Protein AF-A0A3P4B7N5-F1 (afdb_monomer)

Mean predicted aligned error: 11.62 Å

Structure (mmCIF, N/CA/C/O backbone):
data_AF-A0A3P4B7N5-F1
#
_entry.id   AF-A0A3P4B7N5-F1
#
loop_
_atom_site.group_PDB
_atom_site.id
_atom_site.type_symbol
_atom_site.label_atom_id
_atom_site.label_alt_id
_atom_site.label_comp_id
_atom_site.label_asym_id
_atom_site.label_entity_id
_atom_site.label_seq_id
_atom_site.pdbx_PDB_ins_code
_atom_site.Cartn_x
_atom_site.Cartn_y
_atom_site.Cartn_z
_atom_site.occupancy
_atom_site.B_iso_or_equiv
_atom_site.auth_seq_id
_atom_site.auth_comp_id
_atom_site.auth_asym_id
_atom_site.auth_atom_id
_atom_site.pdbx_PDB_model_num
ATOM 1 N N . MET A 1 1 ? 34.858 -10.922 -31.597 1.00 55.94 1 MET A N 1
ATOM 2 C CA . MET A 1 1 ? 33.530 -11.403 -31.161 1.00 55.94 1 MET A CA 1
ATOM 3 C C . MET A 1 1 ? 33.538 -12.889 -31.444 1.00 55.94 1 MET A C 1
ATOM 5 O O . MET A 1 1 ? 33.635 -13.237 -32.610 1.00 55.94 1 MET A O 1
ATOM 9 N N . SER A 1 2 ? 33.548 -13.727 -30.409 1.00 67.31 2 SER A N 1
ATOM 10 C CA . SER A 1 2 ? 33.394 -15.174 -30.582 1.00 67.31 2 SER A CA 1
ATOM 11 C C . SER A 1 2 ? 31.902 -15.513 -30.499 1.00 67.31 2 SER A C 1
ATOM 13 O O . SER A 1 2 ? 31.194 -14.944 -29.661 1.00 67.31 2 SER A O 1
ATOM 15 N N . LEU A 1 3 ? 31.404 -16.347 -31.414 1.00 67.12 3 LEU A N 1
ATOM 16 C CA . LEU A 1 3 ? 29.994 -16.763 -31.467 1.00 67.12 3 LEU A CA 1
ATOM 17 C C . LEU A 1 3 ? 29.704 -17.960 -30.543 1.00 67.12 3 LEU A C 1
ATOM 19 O O . LEU A 1 3 ? 28.542 -18.258 -30.300 1.00 67.12 3 LEU A O 1
ATOM 23 N N . GLY A 1 4 ? 30.748 -18.575 -29.987 1.00 66.38 4 GLY A N 1
ATOM 24 C CA . GLY A 1 4 ? 30.711 -19.783 -29.163 1.00 66.38 4 GLY A CA 1
ATOM 25 C C . GLY A 1 4 ? 31.960 -20.624 -29.434 1.00 66.38 4 GLY A C 1
ATOM 26 O O . GLY A 1 4 ? 32.705 -20.325 -30.371 1.00 66.38 4 GLY A O 1
ATOM 27 N N . MET A 1 5 ? 32.208 -21.649 -28.618 1.00 69.50 5 MET A N 1
ATOM 28 C CA . MET A 1 5 ? 33.258 -22.638 -28.883 1.00 69.50 5 MET A CA 1
ATOM 29 C C . MET A 1 5 ? 32.631 -23.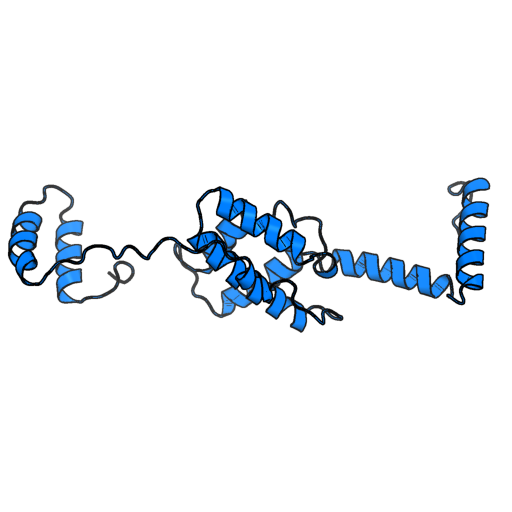921 -29.434 1.00 69.50 5 MET A C 1
ATOM 31 O O . MET A 1 5 ? 31.579 -24.357 -28.974 1.00 69.50 5 MET A O 1
ATOM 35 N N . TYR A 1 6 ? 33.269 -24.521 -30.436 1.00 61.06 6 TYR A N 1
ATOM 36 C CA . TYR A 1 6 ? 32.921 -25.867 -30.887 1.00 61.06 6 TYR A CA 1
ATOM 37 C C . TYR A 1 6 ? 33.342 -26.880 -29.804 1.00 61.06 6 TYR A C 1
ATOM 39 O O . TYR A 1 6 ? 34.436 -26.712 -29.261 1.00 61.06 6 TYR A O 1
ATOM 47 N N . PRO A 1 7 ? 32.541 -27.913 -29.474 1.00 71.12 7 PRO A N 1
ATOM 48 C CA . PRO A 1 7 ? 31.333 -28.388 -30.159 1.00 71.12 7 PRO A CA 1
ATOM 49 C C . PRO A 1 7 ? 29.995 -27.907 -29.566 1.00 71.12 7 PRO A C 1
ATOM 51 O O . PRO A 1 7 ? 28.948 -28.341 -30.035 1.00 71.12 7 PRO A O 1
ATOM 54 N N . GLU A 1 8 ? 29.994 -27.012 -28.576 1.00 71.12 8 GLU A N 1
ATOM 55 C CA . GLU A 1 8 ? 28.755 -26.547 -27.923 1.00 71.12 8 GLU A CA 1
ATOM 56 C C . GLU A 1 8 ? 27.834 -25.743 -28.855 1.00 71.12 8 GLU A C 1
ATOM 58 O O . GLU A 1 8 ? 26.626 -25.672 -28.634 1.00 71.12 8 GLU A O 1
ATOM 63 N N . LEU A 1 9 ? 28.391 -25.153 -29.919 1.00 72.69 9 LEU A N 1
ATOM 64 C CA . LEU A 1 9 ? 27.639 -24.424 -30.936 1.00 72.69 9 LEU A CA 1
ATOM 65 C C . LEU A 1 9 ? 27.589 -25.210 -32.252 1.00 72.69 9 LEU A C 1
ATOM 67 O O . LEU A 1 9 ? 28.607 -25.398 -32.924 1.00 72.69 9 LEU A O 1
ATOM 71 N N . GLY A 1 10 ? 26.384 -25.607 -32.662 1.00 81.25 10 GLY A N 1
ATOM 72 C CA . GLY A 1 10 ? 26.158 -26.253 -33.949 1.00 81.25 10 GLY A CA 1
ATOM 73 C C . GLY A 1 10 ? 26.413 -25.319 -35.140 1.00 81.25 10 GLY A C 1
ATOM 74 O O . GLY A 1 10 ? 26.154 -24.115 -35.099 1.00 81.25 10 GLY A O 1
ATOM 75 N N . LEU A 1 11 ? 26.857 -25.896 -36.261 1.00 79.56 11 LEU A N 1
ATOM 76 C CA . LEU A 1 11 ? 27.122 -25.186 -37.526 1.00 79.56 11 LEU A CA 1
ATOM 77 C C . LEU A 1 11 ? 25.898 -24.410 -38.051 1.00 79.56 11 LEU A C 1
ATOM 79 O O . LEU A 1 11 ? 26.042 -23.363 -38.684 1.00 79.56 11 LEU A O 1
ATOM 83 N N . ARG A 1 12 ? 24.692 -24.921 -37.779 1.00 83.31 12 ARG A N 1
ATOM 84 C CA . ARG A 1 12 ? 23.416 -24.284 -38.130 1.00 83.31 12 ARG A CA 1
ATOM 85 C C . ARG A 1 12 ? 23.177 -23.009 -37.318 1.00 83.31 12 ARG A C 1
ATOM 87 O O . ARG A 1 12 ? 22.901 -21.966 -37.907 1.00 83.31 12 ARG A O 1
ATOM 94 N N . ASP A 1 13 ? 23.347 -23.077 -36.003 1.00 80.44 13 ASP A N 1
ATOM 95 C CA . ASP A 1 13 ? 23.103 -21.949 -35.097 1.00 80.44 13 ASP A CA 1
ATOM 96 C C . ASP A 1 13 ? 24.140 -20.841 -35.306 1.00 80.44 13 ASP A C 1
ATOM 98 O O . ASP A 1 13 ? 23.805 -19.658 -35.313 1.00 80.44 13 ASP A O 1
ATOM 102 N N . ALA A 1 14 ? 25.387 -21.216 -35.609 1.00 79.62 14 ALA A N 1
ATOM 103 C CA . ALA A 1 14 ? 26.433 -20.272 -35.991 1.00 79.62 14 ALA A CA 1
ATOM 104 C C . ALA A 1 14 ? 26.073 -19.467 -37.256 1.00 79.62 14 ALA A C 1
ATOM 106 O O . ALA A 1 14 ? 26.325 -18.260 -37.319 1.00 79.62 14 ALA A O 1
ATOM 107 N N . ARG A 1 15 ? 25.465 -20.114 -38.265 1.00 85.12 15 ARG A N 1
ATOM 108 C CA . ARG A 1 15 ? 24.994 -19.439 -39.489 1.00 85.12 15 ARG A CA 1
ATOM 109 C C . ARG A 1 15 ? 23.822 -18.501 -39.193 1.00 85.12 15 ARG A C 1
ATOM 111 O O . ARG A 1 15 ? 23.855 -17.363 -39.650 1.00 85.12 15 ARG A O 1
ATOM 118 N N . ALA A 1 16 ? 22.864 -18.927 -38.369 1.00 84.25 16 ALA A N 1
ATOM 119 C CA . ALA A 1 16 ? 21.738 -18.087 -37.957 1.00 84.25 16 ALA A CA 1
ATOM 120 C C . ALA A 1 16 ? 22.200 -16.825 -37.202 1.00 84.25 16 ALA A C 1
ATOM 122 O O . ALA A 1 16 ? 21.846 -15.712 -37.585 1.00 84.25 16 ALA A O 1
ATOM 123 N N . MET A 1 17 ? 23.082 -16.968 -36.203 1.00 79.06 17 MET A N 1
ATOM 124 C CA . MET A 1 17 ? 23.625 -15.828 -35.448 1.00 79.06 17 MET A CA 1
ATOM 125 C C . MET A 1 17 ? 24.448 -14.868 -36.322 1.00 79.06 17 MET A C 1
ATOM 127 O O . MET A 1 17 ? 24.467 -13.658 -36.079 1.00 79.06 17 MET A O 1
ATOM 131 N N . ARG A 1 18 ? 25.137 -15.386 -37.350 1.00 83.25 18 ARG A N 1
ATOM 132 C CA . ARG A 1 18 ? 25.844 -14.559 -38.341 1.00 83.25 18 ARG A CA 1
ATOM 133 C C . ARG A 1 18 ? 24.862 -13.722 -39.153 1.00 83.25 18 ARG A C 1
ATOM 135 O O . ARG A 1 18 ? 25.112 -12.535 -39.367 1.00 83.25 18 ARG A O 1
ATOM 142 N N . ASP A 1 19 ? 23.785 -14.336 -39.624 1.00 84.94 19 ASP A N 1
ATOM 143 C CA . ASP A 1 19 ? 22.807 -13.660 -40.467 1.00 84.94 19 ASP A CA 1
ATOM 144 C C . ASP A 1 19 ? 22.039 -12.604 -39.653 1.00 84.94 19 ASP A C 1
ATOM 146 O O . ASP A 1 19 ? 21.925 -11.465 -40.101 1.00 84.94 19 ASP A O 1
ATOM 150 N N . GLU A 1 20 ? 21.680 -12.891 -38.397 1.00 82.06 20 GLU A N 1
ATOM 151 C CA . GLU A 1 20 ? 21.152 -11.890 -37.456 1.00 82.06 20 GLU A CA 1
ATOM 152 C C . GLU A 1 20 ? 22.105 -10.698 -37.279 1.00 82.06 20 GLU A C 1
ATOM 154 O O . GLU A 1 20 ? 21.697 -9.542 -37.423 1.00 82.06 20 GLU A O 1
ATOM 159 N N . ALA A 1 21 ? 23.396 -10.947 -37.038 1.00 79.69 21 ALA A N 1
ATOM 160 C CA . ALA A 1 21 ? 24.386 -9.879 -36.904 1.00 79.69 21 ALA A CA 1
ATOM 161 C C . ALA A 1 21 ? 24.523 -9.041 -38.188 1.00 79.69 21 ALA A C 1
ATOM 163 O O . ALA A 1 21 ? 24.668 -7.820 -38.108 1.00 79.69 21 ALA A O 1
ATOM 164 N N . ARG A 1 22 ? 24.431 -9.666 -39.371 1.00 82.69 22 ARG A N 1
ATOM 165 C CA . ARG A 1 22 ? 24.415 -8.957 -40.661 1.00 82.69 22 ARG A CA 1
ATOM 166 C C . ARG A 1 22 ? 23.175 -8.086 -40.822 1.00 82.69 22 ARG A C 1
ATOM 168 O O . ARG A 1 22 ? 23.308 -6.957 -41.283 1.00 82.69 22 ARG A O 1
ATOM 175 N N . THR A 1 23 ? 21.998 -8.555 -40.405 1.00 83.50 23 THR A N 1
ATOM 176 C CA . THR A 1 23 ? 20.776 -7.732 -40.459 1.00 83.50 23 THR A CA 1
ATOM 177 C C . THR A 1 23 ? 20.857 -6.518 -39.532 1.00 83.50 23 THR A C 1
ATOM 179 O O . THR A 1 23 ? 20.397 -5.442 -39.903 1.00 83.50 23 THR A O 1
ATOM 182 N N . LEU A 1 24 ? 21.487 -6.649 -38.359 1.00 79.31 24 LEU A N 1
ATOM 183 C CA . LEU A 1 24 ? 21.721 -5.523 -37.451 1.00 79.31 24 LEU A CA 1
ATOM 184 C C . LEU A 1 24 ? 22.670 -4.487 -38.070 1.00 79.31 24 LEU A C 1
ATOM 186 O O . LEU A 1 24 ? 22.372 -3.296 -38.023 1.00 79.31 24 LEU A O 1
ATOM 190 N N . ILE A 1 25 ? 23.747 -4.934 -38.728 1.00 81.38 25 ILE A N 1
ATOM 191 C CA . ILE A 1 25 ? 24.670 -4.049 -39.460 1.00 81.38 25 ILE A CA 1
ATOM 192 C C . ILE A 1 25 ? 23.957 -3.347 -40.618 1.00 81.38 25 ILE A C 1
ATOM 194 O O . ILE A 1 25 ? 24.144 -2.149 -40.801 1.00 81.38 25 ILE A O 1
ATOM 198 N N . ALA A 1 26 ? 23.113 -4.061 -41.370 1.00 82.50 26 ALA A N 1
ATOM 199 C CA . ALA A 1 26 ? 22.331 -3.481 -42.463 1.00 82.50 26 ALA A CA 1
ATOM 200 C C . ALA A 1 26 ? 21.352 -2.396 -41.976 1.00 82.50 26 ALA A C 1
ATOM 202 O O . ALA A 1 26 ? 21.078 -1.443 -42.696 1.00 82.50 26 ALA A O 1
ATOM 203 N N . LYS A 1 27 ? 20.874 -2.505 -40.731 1.00 81.06 27 LYS A N 1
ATOM 204 C CA . LYS A 1 27 ? 20.079 -1.476 -40.041 1.00 81.06 27 LYS A CA 1
ATOM 205 C C . LYS A 1 27 ? 20.933 -0.355 -39.422 1.00 81.06 27 LYS A C 1
ATOM 207 O O . LYS A 1 27 ? 20.396 0.481 -38.705 1.00 81.06 27 LYS A O 1
ATOM 212 N N . GLY A 1 28 ? 22.249 -0.347 -39.647 1.00 79.25 28 GLY A N 1
ATOM 213 C CA . GLY A 1 28 ? 23.185 0.635 -39.088 1.00 79.25 28 GLY A CA 1
ATOM 214 C C . GLY A 1 28 ? 23.521 0.428 -37.605 1.00 79.25 28 GLY A C 1
ATOM 215 O O . GLY A 1 28 ? 24.172 1.274 -36.997 1.00 79.25 28 GLY A O 1
ATOM 216 N N . ILE A 1 29 ? 23.103 -0.687 -37.000 1.00 77.38 29 ILE A N 1
ATOM 217 C CA . ILE A 1 29 ? 23.273 -0.966 -35.571 1.00 77.38 29 ILE A CA 1
ATOM 218 C C . ILE A 1 29 ? 24.495 -1.867 -35.371 1.00 77.38 29 ILE A C 1
ATOM 220 O O . ILE A 1 29 ? 24.555 -2.989 -35.874 1.00 77.38 29 ILE A O 1
ATOM 224 N N . ASN A 1 30 ? 25.472 -1.416 -34.579 1.00 81.12 30 ASN A N 1
ATOM 225 C CA . ASN A 1 30 ? 26.660 -2.214 -34.277 1.00 81.12 30 ASN A CA 1
ATOM 226 C C . ASN A 1 30 ? 26.297 -3.446 -33.407 1.00 81.12 30 ASN A C 1
ATOM 228 O O . ASN A 1 30 ? 25.886 -3.274 -32.254 1.00 81.12 30 ASN A O 1
ATOM 232 N N . PRO A 1 31 ? 26.523 -4.693 -33.874 1.00 76.00 31 PRO A N 1
ATOM 233 C CA . PRO A 1 31 ? 26.132 -5.906 -33.149 1.00 76.00 31 PRO A CA 1
ATOM 234 C C . PRO A 1 31 ? 26.812 -6.077 -31.786 1.00 76.00 31 PRO A C 1
ATOM 236 O O . PRO A 1 31 ? 26.249 -6.705 -30.889 1.00 76.00 31 PRO A O 1
ATOM 239 N N . ARG A 1 32 ? 28.024 -5.529 -31.597 1.00 73.88 32 ARG A N 1
ATOM 240 C CA . ARG A 1 32 ? 28.705 -5.547 -30.288 1.00 73.88 32 ARG A CA 1
ATOM 241 C C . ARG A 1 32 ? 28.002 -4.638 -29.290 1.00 73.88 32 ARG A C 1
ATOM 243 O O . ARG A 1 32 ? 27.848 -5.026 -28.135 1.00 73.88 32 ARG A O 1
ATOM 250 N N . ILE A 1 33 ? 27.577 -3.460 -29.742 1.00 74.75 33 ILE A N 1
ATOM 251 C CA . ILE A 1 33 ? 26.838 -2.503 -28.917 1.00 74.75 33 ILE A CA 1
ATOM 252 C C . ILE A 1 33 ? 25.467 -3.090 -28.579 1.00 74.75 33 ILE A C 1
ATOM 254 O O . ILE A 1 33 ? 25.124 -3.136 -27.406 1.00 74.75 33 ILE A O 1
ATOM 258 N N . ALA A 1 34 ? 24.758 -3.671 -29.551 1.00 74.12 34 ALA A N 1
ATOM 259 C CA . ALA A 1 34 ? 23.473 -4.332 -29.320 1.00 74.12 34 ALA A CA 1
ATOM 260 C C . ALA A 1 34 ? 23.568 -5.508 -28.324 1.00 74.12 34 ALA A C 1
ATOM 262 O O . ALA A 1 34 ? 22.740 -5.624 -27.423 1.00 74.12 34 ALA A O 1
ATOM 263 N N . ARG A 1 35 ? 24.599 -6.368 -28.417 1.00 68.75 35 ARG A N 1
ATOM 264 C CA . ARG A 1 35 ? 24.827 -7.443 -27.427 1.00 68.75 35 ARG A CA 1
ATOM 265 C C . ARG A 1 35 ? 25.164 -6.896 -26.039 1.00 68.75 35 ARG A C 1
ATOM 267 O O . ARG A 1 35 ? 24.647 -7.418 -25.056 1.00 68.75 35 ARG A O 1
ATOM 274 N N . LYS A 1 36 ? 26.009 -5.862 -25.954 1.00 68.94 36 LYS A N 1
ATOM 275 C CA . LYS A 1 36 ? 26.381 -5.227 -24.681 1.00 68.94 36 LYS A CA 1
ATOM 276 C C . LYS A 1 36 ? 25.176 -4.541 -24.033 1.00 68.94 36 LYS A C 1
ATOM 278 O O . LYS A 1 36 ? 24.963 -4.733 -22.845 1.00 68.94 36 LYS A O 1
ATOM 283 N N . GLN A 1 37 ? 24.355 -3.846 -24.819 1.00 69.06 37 GLN A N 1
ATOM 284 C CA . GLN A 1 37 ? 23.080 -3.271 -24.387 1.00 69.06 37 GLN A CA 1
ATOM 285 C C . GLN A 1 37 ? 22.107 -4.357 -23.926 1.00 69.06 3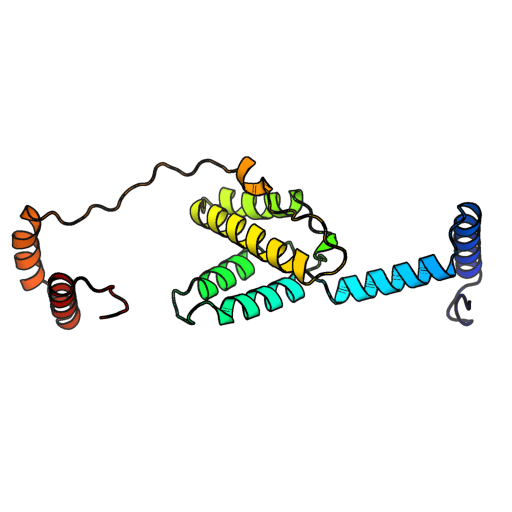7 GLN A C 1
ATOM 287 O O . GLN A 1 37 ? 21.522 -4.216 -22.865 1.00 69.06 37 GLN A O 1
ATOM 292 N N . LYS A 1 38 ? 21.988 -5.483 -24.644 1.00 68.06 38 LYS A N 1
ATOM 293 C CA . LYS A 1 38 ? 21.140 -6.614 -24.230 1.00 68.06 38 LYS A CA 1
ATOM 294 C C . LYS A 1 38 ? 21.620 -7.261 -22.924 1.00 68.06 38 LYS A C 1
ATOM 296 O O . LYS A 1 38 ? 20.800 -7.597 -22.077 1.00 68.06 38 LYS A O 1
ATOM 301 N N . GLN A 1 39 ? 22.932 -7.417 -22.734 1.00 62.75 39 GLN A N 1
ATOM 302 C CA . GLN A 1 39 ? 23.513 -7.928 -21.485 1.00 62.75 39 GLN A CA 1
ATOM 303 C C . GLN A 1 39 ? 23.381 -6.933 -20.325 1.00 62.75 39 GLN A C 1
ATOM 305 O O . GLN A 1 39 ? 23.061 -7.343 -19.214 1.00 62.75 39 GLN A O 1
ATOM 310 N N . GLN A 1 40 ? 23.596 -5.638 -20.570 1.00 60.97 40 GLN A N 1
ATOM 311 C CA . GLN A 1 40 ? 23.368 -4.590 -19.574 1.00 60.97 40 GLN A CA 1
ATOM 312 C C . GLN A 1 40 ? 21.890 -4.503 -19.203 1.00 60.97 40 GLN A C 1
ATOM 314 O O . GLN A 1 40 ? 21.589 -4.502 -18.021 1.00 60.97 40 GLN A O 1
ATOM 319 N N . ALA A 1 41 ? 20.976 -4.545 -20.172 1.00 61.72 41 ALA A N 1
ATOM 320 C CA . ALA A 1 41 ? 19.539 -4.596 -19.927 1.00 61.72 41 ALA A CA 1
ATOM 321 C C . ALA A 1 41 ? 19.146 -5.836 -19.112 1.00 61.72 41 ALA A C 1
ATOM 323 O O . ALA A 1 41 ? 18.375 -5.714 -18.172 1.00 61.72 41 ALA A O 1
ATOM 324 N N . ALA A 1 42 ? 19.723 -7.010 -19.395 1.00 60.62 42 ALA A N 1
ATOM 325 C CA . ALA A 1 42 ? 19.479 -8.222 -18.608 1.00 60.62 42 ALA A CA 1
ATOM 326 C C . ALA A 1 42 ? 20.032 -8.135 -17.170 1.00 60.62 42 ALA A C 1
ATOM 328 O O . ALA A 1 42 ? 19.424 -8.662 -16.241 1.00 60.62 42 ALA A O 1
ATOM 329 N N . ARG A 1 43 ? 21.169 -7.459 -16.967 1.00 59.84 43 ARG A N 1
ATOM 330 C CA . ARG A 1 43 ? 21.759 -7.244 -15.637 1.00 59.84 43 ARG A CA 1
ATOM 331 C C . ARG A 1 43 ? 20.983 -6.201 -14.829 1.00 59.84 43 ARG A C 1
ATOM 333 O O . ARG A 1 43 ? 20.633 -6.461 -13.683 1.00 59.84 43 ARG A O 1
ATOM 340 N N . LEU A 1 44 ? 20.643 -5.077 -15.455 1.00 60.09 44 LEU A N 1
ATOM 341 C CA . LEU A 1 44 ? 19.785 -4.033 -14.892 1.00 60.09 44 LEU A CA 1
ATOM 342 C C . LEU A 1 44 ? 18.384 -4.575 -14.584 1.00 60.09 44 LEU A C 1
ATOM 344 O O . LEU A 1 44 ? 17.824 -4.251 -13.544 1.00 60.09 44 LEU A O 1
ATOM 348 N N . ALA A 1 45 ? 17.852 -5.475 -15.415 1.00 59.34 45 ALA A N 1
ATOM 349 C CA . ALA A 1 45 ? 16.599 -6.179 -15.148 1.00 59.34 45 ALA A CA 1
ATOM 350 C C . ALA A 1 45 ? 16.652 -7.003 -13.848 1.00 59.34 45 ALA A C 1
ATOM 352 O O . ALA A 1 45 ? 15.673 -7.040 -13.105 1.00 59.34 45 ALA A O 1
ATOM 353 N N . GLY A 1 46 ? 17.794 -7.627 -13.538 1.00 61.25 46 GLY A N 1
ATOM 354 C CA . GLY A 1 46 ? 17.994 -8.353 -12.280 1.00 61.25 46 GLY A CA 1
ATOM 355 C C . GLY A 1 46 ? 18.146 -7.440 -11.057 1.00 61.25 46 GLY A C 1
ATOM 356 O O . GLY A 1 46 ? 17.665 -7.770 -9.975 1.00 61.25 46 GLY A O 1
ATOM 357 N N . GLU A 1 47 ? 18.779 -6.277 -11.219 1.00 66.12 47 GLU A N 1
ATOM 358 C CA . GLU A 1 47 ? 19.017 -5.315 -10.131 1.00 66.12 47 GLU A CA 1
ATOM 359 C C . GLU A 1 47 ? 17.773 -4.444 -9.834 1.00 66.12 47 GLU A C 1
ATOM 361 O O . GLU A 1 47 ? 17.497 -4.116 -8.673 1.00 66.12 47 GLU A O 1
ATOM 366 N N . HIS A 1 48 ? 16.957 -4.154 -10.853 1.00 75.00 48 HIS A N 1
ATOM 367 C CA . HIS A 1 48 ? 15.754 -3.311 -10.795 1.00 75.00 48 HIS A CA 1
ATOM 368 C C . HIS A 1 48 ? 14.444 -4.106 -10.922 1.00 75.00 48 HIS A C 1
ATOM 370 O O . HIS A 1 48 ? 13.473 -3.660 -11.541 1.00 75.00 48 HIS A O 1
ATOM 376 N N . THR A 1 49 ? 14.385 -5.295 -10.319 1.00 86.06 49 THR A N 1
ATOM 377 C CA . THR A 1 49 ? 13.104 -5.999 -10.144 1.00 86.06 49 THR A CA 1
ATOM 378 C C . THR A 1 49 ? 12.143 -5.194 -9.267 1.00 86.06 49 THR A C 1
ATOM 380 O O . THR A 1 49 ? 12.556 -4.422 -8.399 1.00 86.06 49 THR A O 1
ATOM 383 N N . PHE A 1 50 ? 10.837 -5.411 -9.432 1.00 87.69 50 PHE A N 1
ATOM 384 C CA . PHE A 1 50 ? 9.843 -4.781 -8.560 1.00 87.69 50 PHE A CA 1
ATOM 385 C C . PHE A 1 50 ? 10.111 -5.053 -7.074 1.00 87.69 50 PHE A C 1
ATOM 387 O O . PHE A 1 50 ? 9.985 -4.151 -6.250 1.00 87.69 50 PHE A O 1
ATOM 394 N N . ILE A 1 51 ? 10.523 -6.279 -6.731 1.00 89.25 51 ILE A N 1
ATOM 395 C CA . ILE A 1 51 ? 10.790 -6.674 -5.343 1.00 89.25 51 ILE A CA 1
ATOM 396 C C . ILE A 1 51 ? 11.970 -5.888 -4.771 1.00 89.25 51 IL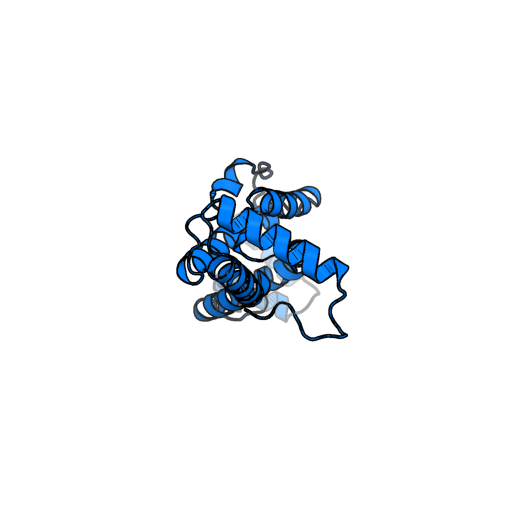E A C 1
ATOM 398 O O . ILE A 1 51 ? 11.860 -5.362 -3.669 1.00 89.25 51 ILE A O 1
ATOM 402 N N . THR A 1 52 ? 13.080 -5.770 -5.506 1.00 89.00 52 THR A N 1
ATOM 403 C CA . THR A 1 52 ? 14.265 -5.056 -5.003 1.00 89.00 52 THR A CA 1
ATOM 404 C C . THR A 1 52 ? 13.967 -3.578 -4.766 1.00 89.00 52 THR A C 1
ATOM 406 O O . THR A 1 52 ? 14.395 -3.018 -3.757 1.00 89.00 52 THR A O 1
ATOM 409 N N . VAL A 1 53 ? 13.187 -2.948 -5.648 1.00 89.44 53 VAL A N 1
ATOM 410 C CA . VAL A 1 53 ? 12.750 -1.553 -5.483 1.00 89.44 53 VAL A CA 1
ATOM 411 C C . VAL A 1 53 ? 11.751 -1.413 -4.332 1.00 89.44 53 VAL A C 1
ATOM 413 O O . VAL A 1 53 ? 11.879 -0.492 -3.527 1.00 89.44 53 VAL A O 1
ATOM 416 N N . TYR A 1 54 ? 10.792 -2.334 -4.215 1.00 91.56 54 TYR A N 1
ATOM 417 C CA . TYR A 1 54 ? 9.821 -2.365 -3.121 1.00 91.56 54 TYR A CA 1
ATOM 418 C C . TYR A 1 54 ? 10.499 -2.489 -1.751 1.00 91.56 54 TYR A C 1
ATOM 420 O O . TYR A 1 54 ? 10.170 -1.720 -0.853 1.00 91.56 54 TYR A O 1
ATOM 428 N N . GLU A 1 55 ? 11.463 -3.397 -1.589 1.00 90.94 55 GLU A N 1
ATOM 429 C CA . GLU A 1 55 ? 12.181 -3.578 -0.320 1.00 90.94 55 GLU A CA 1
ATOM 430 C C . GLU A 1 55 ? 13.006 -2.334 0.043 1.00 90.94 55 GLU A C 1
ATOM 432 O O . GLU A 1 55 ? 12.965 -1.874 1.184 1.00 90.94 55 GLU A O 1
ATOM 437 N N . LYS A 1 56 ? 13.687 -1.715 -0.935 1.00 90.69 56 LYS A N 1
ATOM 438 C CA . LYS A 1 56 ? 14.398 -0.438 -0.731 1.00 90.69 56 LYS A CA 1
ATOM 439 C C . LYS A 1 56 ? 13.447 0.682 -0.303 1.00 90.69 56 LYS A C 1
ATOM 441 O O . LYS A 1 56 ? 13.726 1.405 0.653 1.00 90.69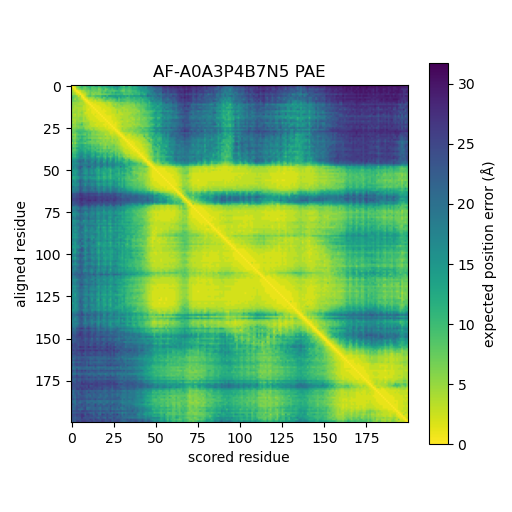 56 LYS A O 1
ATOM 446 N N . TRP A 1 57 ? 12.301 0.800 -0.973 1.00 91.69 57 TRP A N 1
ATOM 447 C CA . TRP A 1 57 ? 11.270 1.777 -0.630 1.00 91.69 57 TRP A CA 1
ATOM 448 C C . TRP A 1 57 ? 10.686 1.534 0.764 1.00 91.69 57 TRP A C 1
ATOM 450 O O . TRP A 1 57 ? 10.477 2.480 1.523 1.00 91.69 57 TRP A O 1
ATOM 460 N N . LEU A 1 58 ? 10.446 0.273 1.123 1.00 90.5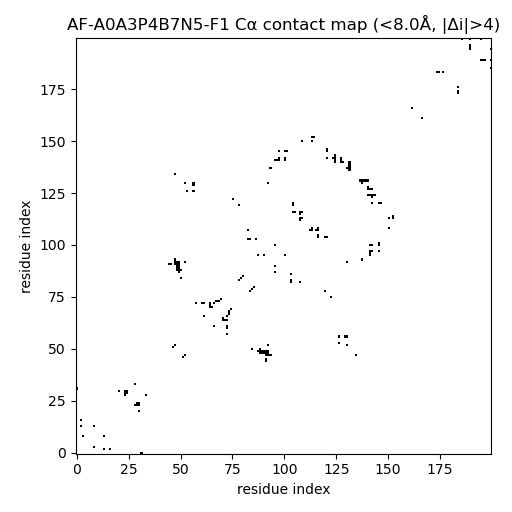6 58 LEU A N 1
ATOM 461 C CA . LEU A 1 58 ? 9.927 -0.111 2.428 1.00 90.56 58 LEU A CA 1
ATOM 462 C C . LEU A 1 58 ? 10.932 0.195 3.545 1.00 90.56 58 LEU A C 1
ATOM 464 O O . LEU A 1 58 ? 10.531 0.706 4.588 1.00 90.56 58 LEU A O 1
ATOM 468 N N . ALA A 1 59 ? 12.223 -0.057 3.314 1.00 89.56 59 ALA A N 1
ATOM 469 C CA . ALA A 1 59 ? 13.296 0.312 4.234 1.00 89.56 59 ALA A CA 1
ATOM 470 C C . ALA A 1 59 ? 13.396 1.836 4.401 1.00 89.56 59 ALA A C 1
ATOM 472 O O . ALA A 1 59 ? 13.460 2.328 5.522 1.00 89.56 59 ALA A O 1
ATOM 473 N N . TYR A 1 60 ? 13.311 2.597 3.306 1.00 88.31 60 TYR A N 1
ATOM 474 C CA . TYR A 1 60 ? 13.265 4.061 3.364 1.00 88.31 60 TYR A CA 1
ATOM 475 C C . TYR A 1 60 ? 12.050 4.570 4.153 1.00 88.31 60 TYR A C 1
ATOM 477 O O . TYR A 1 60 ? 12.161 5.476 4.973 1.00 88.31 60 TYR A O 1
ATOM 485 N N . ARG A 1 61 ? 10.882 3.951 3.953 1.00 85.44 61 ARG A N 1
ATOM 486 C CA . ARG A 1 61 ? 9.659 4.262 4.702 1.00 85.44 61 ARG A CA 1
ATOM 487 C C . ARG A 1 61 ? 9.783 3.953 6.189 1.00 85.44 61 ARG A C 1
ATOM 489 O O . ARG A 1 61 ? 9.194 4.679 6.983 1.00 85.44 61 ARG A O 1
ATOM 496 N N . ALA A 1 62 ? 10.531 2.915 6.553 1.00 85.19 62 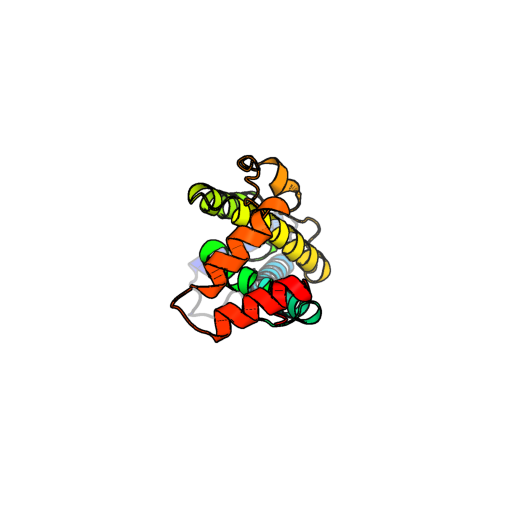ALA A N 1
ATOM 497 C CA . ALA A 1 62 ? 10.777 2.556 7.944 1.00 85.19 62 ALA A CA 1
ATOM 498 C C . ALA A 1 62 ? 11.619 3.598 8.697 1.00 85.19 62 ALA A C 1
ATOM 500 O O . ALA A 1 62 ? 11.486 3.708 9.906 1.00 85.19 62 ALA A O 1
ATOM 501 N N . LEU A 1 63 ? 12.411 4.423 8.000 1.00 82.94 63 LEU A N 1
ATOM 502 C CA . LEU A 1 63 ? 13.163 5.516 8.633 1.00 82.94 63 LEU A CA 1
ATOM 503 C C . LEU A 1 63 ? 12.264 6.656 9.134 1.00 82.94 63 LEU A C 1
ATOM 505 O O . LEU A 1 63 ? 12.638 7.370 10.057 1.00 82.94 63 LEU A O 1
ATOM 509 N N . ALA A 1 64 ? 11.106 6.855 8.501 1.00 75.06 64 ALA A N 1
ATOM 510 C CA . ALA A 1 64 ? 10.204 7.972 8.789 1.00 75.06 64 ALA A CA 1
ATOM 511 C C . ALA A 1 64 ? 8.943 7.564 9.568 1.00 75.06 64 ALA A C 1
ATOM 513 O O . ALA A 1 64 ? 8.192 8.430 10.009 1.00 75.06 64 ALA A O 1
ATOM 514 N N . LEU A 1 65 ? 8.658 6.266 9.680 1.00 73.12 65 LEU A N 1
ATOM 515 C CA . LEU A 1 65 ? 7.439 5.743 10.292 1.00 73.12 65 LEU A CA 1
ATOM 516 C C . LEU A 1 65 ? 7.796 4.879 11.497 1.00 73.12 65 LEU A C 1
ATOM 518 O O . LEU A 1 65 ? 8.611 3.971 11.378 1.00 73.12 65 LEU A O 1
ATOM 522 N N . GLU A 1 66 ? 7.130 5.119 12.625 1.00 64.88 66 GLU A N 1
ATOM 523 C CA . GLU A 1 66 ? 7.310 4.316 13.834 1.00 64.88 66 GLU A CA 1
ATOM 524 C C . GLU A 1 66 ? 6.921 2.845 13.606 1.00 64.88 66 GLU A C 1
ATOM 526 O O . GLU A 1 66 ? 5.899 2.524 12.979 1.00 64.88 66 GLU A O 1
ATOM 531 N N . GLU A 1 67 ? 7.738 1.931 14.132 1.00 58.16 67 GLU A N 1
ATOM 532 C CA . GLU A 1 67 ? 7.457 0.500 14.097 1.00 58.16 67 GLU A CA 1
ATOM 533 C C . GLU A 1 67 ? 6.408 0.137 15.156 1.00 58.16 67 GLU A C 1
ATOM 535 O O . GLU A 1 67 ? 6.599 0.315 16.354 1.00 58.16 67 GLU A O 1
ATOM 540 N N . GLY A 1 68 ? 5.273 -0.408 14.713 1.00 58.31 68 GLY A N 1
ATOM 541 C CA . GLY A 1 68 ? 4.186 -0.807 15.607 1.00 58.31 68 GLY A CA 1
ATOM 542 C C . GLY A 1 68 ? 3.218 -1.803 14.973 1.00 58.31 68 GLY A C 1
ATOM 543 O O . GLY A 1 68 ? 3.121 -1.916 13.747 1.00 58.31 68 GLY A O 1
ATOM 544 N N . ARG A 1 69 ? 2.459 -2.527 15.807 1.00 51.16 69 ARG A N 1
ATOM 545 C CA . ARG A 1 69 ? 1.540 -3.610 15.389 1.00 51.16 69 ARG A CA 1
ATOM 546 C C . ARG A 1 69 ? 0.414 -3.139 14.456 1.00 51.16 69 ARG A C 1
ATOM 548 O O . ARG A 1 69 ? -0.063 -3.917 13.635 1.00 51.16 69 ARG A O 1
ATOM 555 N N . GLN A 1 70 ? 0.018 -1.869 14.563 1.00 61.41 70 GLN A N 1
ATOM 556 C CA . GLN A 1 70 ? -0.961 -1.201 13.692 1.00 61.41 70 GLN A CA 1
ATOM 557 C C . GLN A 1 70 ? -0.332 -0.098 12.828 1.00 61.41 70 GLN A C 1
ATOM 559 O O . GLN A 1 70 ? -1.035 0.769 12.311 1.00 61.41 70 GLN A O 1
ATOM 564 N N . SER A 1 71 ? 0.990 -0.128 12.654 1.00 74.50 71 SER A N 1
ATOM 565 C CA . SER A 1 71 ? 1.686 0.861 11.839 1.00 74.50 71 SER A CA 1
ATOM 566 C C . SER A 1 71 ? 1.276 0.758 10.371 1.00 74.50 71 SER A C 1
ATOM 568 O O . SER A 1 71 ? 0.937 -0.310 9.843 1.00 74.50 71 SER A O 1
ATOM 570 N N . THR A 1 72 ? 1.376 1.885 9.673 1.00 78.69 72 THR A N 1
ATOM 571 C CA . THR A 1 72 ? 1.227 1.953 8.217 1.00 78.69 72 THR A CA 1
ATOM 572 C C . THR A 1 72 ? 2.150 0.949 7.514 1.00 78.69 72 THR A C 1
ATOM 574 O O . THR A 1 72 ? 1.745 0.339 6.527 1.00 78.69 72 THR A O 1
ATOM 577 N N . LEU A 1 73 ? 3.347 0.689 8.058 1.00 84.56 73 LEU A N 1
ATOM 578 C CA . LEU A 1 73 ? 4.299 -0.295 7.529 1.00 84.56 73 LEU A CA 1
ATOM 579 C C . LEU A 1 73 ? 3.756 -1.727 7.575 1.00 84.56 73 LEU A C 1
ATOM 581 O O . LEU A 1 73 ? 3.878 -2.465 6.596 1.00 84.56 73 LEU A O 1
ATOM 585 N N . ALA A 1 74 ? 3.122 -2.121 8.682 1.00 85.69 74 ALA A N 1
ATOM 586 C CA . ALA A 1 74 ? 2.510 -3.441 8.806 1.00 85.69 74 ALA A CA 1
ATOM 587 C C . ALA A 1 74 ? 1.355 -3.623 7.804 1.00 85.69 74 ALA A C 1
ATOM 589 O O . ALA A 1 74 ? 1.225 -4.687 7.189 1.00 85.69 74 ALA A O 1
ATOM 590 N N . GLN A 1 75 ? 0.553 -2.571 7.586 1.00 86.69 75 GLN A N 1
ATOM 591 C CA . GLN A 1 75 ? -0.512 -2.577 6.577 1.00 86.69 75 GLN A CA 1
ATOM 592 C C . GLN A 1 75 ? 0.054 -2.719 5.160 1.00 86.69 75 GLN A C 1
ATOM 594 O O . GLN A 1 75 ? -0.413 -3.582 4.414 1.00 86.69 75 GLN A O 1
ATOM 599 N N . ILE A 1 76 ? 1.088 -1.940 4.817 1.00 89.81 76 ILE A N 1
ATOM 600 C CA . ILE A 1 76 ? 1.787 -2.026 3.527 1.00 89.81 76 ILE A CA 1
ATOM 601 C C . ILE A 1 76 ? 2.289 -3.454 3.308 1.00 89.81 76 ILE A C 1
ATOM 603 O O . ILE A 1 76 ? 1.906 -4.081 2.325 1.00 89.81 76 ILE A O 1
ATOM 607 N N . ARG A 1 77 ? 3.058 -4.021 4.251 1.00 90.88 77 ARG A N 1
ATOM 608 C CA . ARG A 1 77 ? 3.606 -5.386 4.134 1.00 90.88 77 ARG A CA 1
ATOM 609 C C . ARG A 1 77 ? 2.519 -6.429 3.886 1.00 90.88 77 ARG A C 1
ATOM 611 O O . ARG A 1 77 ? 2.671 -7.279 3.010 1.00 90.88 77 ARG A O 1
ATOM 618 N N . ARG A 1 78 ? 1.414 -6.369 4.638 1.00 90.56 78 ARG A N 1
ATOM 619 C CA . ARG A 1 78 ? 0.307 -7.328 4.518 1.00 90.56 78 ARG A CA 1
ATOM 620 C C . ARG A 1 78 ? -0.369 -7.248 3.151 1.00 90.56 78 ARG A C 1
ATOM 622 O O . ARG A 1 78 ? -0.557 -8.282 2.513 1.00 90.56 78 ARG A O 1
ATOM 629 N N . VAL A 1 79 ? -0.737 -6.042 2.720 1.00 90.44 79 VAL A N 1
ATOM 630 C CA . VAL A 1 79 ? -1.457 -5.835 1.457 1.00 90.44 79 VAL A CA 1
ATOM 631 C C . VAL A 1 79 ? -0.547 -6.122 0.268 1.00 90.44 79 VAL A C 1
ATOM 633 O O . VAL A 1 79 ? -0.945 -6.837 -0.648 1.00 90.44 79 VAL A O 1
ATOM 636 N N . PHE A 1 80 ? 0.707 -5.662 0.303 1.00 92.12 80 PHE A N 1
ATOM 637 C CA . PHE A 1 80 ? 1.647 -5.923 -0.781 1.00 92.12 80 PHE A CA 1
ATOM 638 C C . PHE A 1 80 ? 1.939 -7.416 -0.929 1.00 92.12 80 PHE A C 1
ATOM 640 O O . PHE A 1 80 ? 1.879 -7.937 -2.039 1.00 92.12 80 PHE A O 1
ATOM 647 N N . LYS A 1 81 ? 2.172 -8.137 0.175 1.00 92.06 81 LYS A N 1
ATOM 648 C CA . LYS A 1 81 ? 2.404 -9.589 0.143 1.00 92.06 81 LYS A CA 1
ATOM 649 C C . LYS A 1 81 ? 1.217 -10.368 -0.422 1.00 92.06 81 LYS A C 1
ATOM 651 O O . LYS A 1 81 ? 1.429 -11.339 -1.144 1.00 92.06 81 LYS A O 1
ATOM 656 N N . LYS A 1 82 ? -0.008 -9.966 -0.078 1.00 90.31 82 LYS A N 1
ATOM 657 C CA . LYS A 1 82 ? -1.227 -10.670 -0.486 1.00 90.31 82 LYS A CA 1
ATOM 658 C C . LYS A 1 82 ? -1.620 -10.358 -1.930 1.00 90.31 82 LYS A C 1
ATOM 660 O O . LYS A 1 82 ? -1.870 -11.284 -2.695 1.00 90.31 82 LYS A O 1
ATOM 665 N N . ASP A 1 83 ? -1.681 -9.079 -2.290 1.00 87.81 83 ASP A N 1
ATOM 666 C CA . ASP A 1 83 ? -2.396 -8.640 -3.491 1.00 87.81 83 ASP A CA 1
ATOM 667 C C . ASP A 1 83 ? -1.462 -8.080 -4.585 1.00 87.81 83 ASP A C 1
ATOM 669 O O . ASP A 1 83 ? -1.756 -8.239 -5.770 1.00 87.81 83 ASP A O 1
ATOM 673 N N . VAL A 1 84 ? -0.315 -7.488 -4.218 1.00 89.00 84 VAL A N 1
ATOM 674 C CA . VAL A 1 84 ? 0.570 -6.750 -5.151 1.00 89.00 84 VAL A CA 1
ATOM 675 C C . VAL A 1 84 ? 1.756 -7.578 -5.652 1.00 89.00 84 VAL A C 1
ATOM 677 O O . VAL A 1 84 ? 2.055 -7.581 -6.844 1.00 89.00 84 VAL A O 1
ATOM 680 N N . ILE A 1 85 ? 2.448 -8.286 -4.758 1.00 90.31 85 ILE A N 1
ATOM 681 C CA . ILE A 1 85 ? 3.654 -9.055 -5.087 1.00 90.31 85 ILE A CA 1
ATOM 682 C C . ILE A 1 85 ? 3.347 -10.242 -6.012 1.00 90.31 85 ILE A C 1
ATOM 684 O O . ILE A 1 85 ? 4.103 -10.414 -6.964 1.00 90.31 85 ILE A O 1
ATOM 688 N N . PRO A 1 86 ? 2.284 -11.054 -5.821 1.00 89.56 86 PRO A N 1
ATOM 689 C CA . PRO A 1 86 ? 2.056 -12.224 -6.672 1.00 89.56 86 PRO A CA 1
ATOM 690 C C . PRO A 1 86 ? 2.017 -11.932 -8.187 1.00 89.56 86 PRO A C 1
ATOM 692 O O . PRO A 1 86 ? 2.705 -12.646 -8.917 1.00 89.56 86 PRO A O 1
ATOM 695 N N . PRO A 1 87 ? 1.299 -10.899 -8.683 1.00 86.88 87 PRO A N 1
ATOM 696 C CA . PRO A 1 87 ? 1.292 -10.573 -10.112 1.00 86.88 87 PRO A CA 1
ATOM 697 C C . PRO A 1 87 ? 2.570 -9.876 -10.607 1.00 86.88 87 PRO A C 1
ATOM 699 O O . PRO A 1 87 ? 2.950 -10.079 -11.754 1.00 86.88 87 PRO A O 1
ATOM 702 N N . LEU A 1 88 ? 3.255 -9.091 -9.766 1.00 86.44 88 LEU A N 1
ATOM 703 C CA . LEU A 1 88 ? 4.406 -8.269 -10.184 1.00 86.44 88 LEU A CA 1
ATOM 704 C C . LEU A 1 88 ? 5.773 -8.898 -9.863 1.00 86.44 88 LEU A C 1
ATOM 706 O O . LEU A 1 88 ? 6.812 -8.323 -10.174 1.00 86.44 88 LEU A O 1
ATOM 710 N N . ARG A 1 89 ? 5.801 -10.089 -9.252 1.00 84.50 89 ARG A N 1
ATOM 711 C CA . ARG A 1 89 ? 7.014 -10.715 -8.695 1.00 84.50 89 ARG A CA 1
ATOM 712 C C . ARG A 1 89 ? 8.177 -10.826 -9.682 1.00 84.50 89 ARG A C 1
ATOM 714 O O . ARG A 1 89 ? 9.323 -10.653 -9.288 1.00 84.50 89 ARG A O 1
ATOM 721 N N . ARG A 1 90 ? 7.888 -11.212 -10.927 1.00 81.69 90 ARG A N 1
ATOM 722 C CA . ARG A 1 90 ? 8.903 -11.501 -11.956 1.00 81.69 90 ARG A CA 1
ATOM 723 C C . ARG A 1 90 ? 9.192 -10.313 -12.871 1.00 81.69 90 ARG A C 1
ATOM 725 O O . ARG A 1 90 ? 10.056 -10.432 -13.728 1.00 81.69 90 ARG A O 1
ATOM 732 N N . MET A 1 91 ? 8.462 -9.213 -12.708 1.00 83.75 91 MET A N 1
ATOM 733 C CA . MET A 1 91 ? 8.569 -8.049 -13.578 1.00 83.75 91 MET A CA 1
ATOM 734 C C . MET A 1 91 ? 9.664 -7.106 -13.091 1.00 83.75 91 MET A C 1
ATOM 736 O O . MET A 1 91 ? 9.878 -6.915 -11.885 1.00 83.75 91 MET A O 1
ATOM 740 N N . THR A 1 92 ? 10.340 -6.487 -14.049 1.00 85.62 92 THR A N 1
ATOM 741 C CA . THR A 1 92 ? 11.211 -5.346 -13.772 1.00 85.62 92 THR A CA 1
ATOM 742 C C . THR A 1 92 ? 10.378 -4.093 -13.544 1.00 85.62 92 THR A C 1
ATOM 744 O O . THR A 1 92 ? 9.250 -3.987 -14.023 1.00 85.62 92 THR A O 1
ATOM 747 N N . ILE A 1 93 ? 10.926 -3.109 -12.831 1.00 84.75 93 ILE A N 1
ATOM 748 C CA . ILE A 1 93 ? 10.229 -1.837 -12.600 1.00 84.75 93 ILE A CA 1
ATOM 749 C C . ILE A 1 93 ? 9.916 -1.092 -13.914 1.00 84.75 93 ILE A C 1
ATOM 751 O O . ILE A 1 93 ? 8.929 -0.363 -13.976 1.00 84.75 93 ILE A O 1
ATOM 755 N N . HIS A 1 94 ? 10.711 -1.321 -14.967 1.00 82.56 94 HIS A N 1
ATOM 756 C CA . HIS A 1 94 ? 10.558 -0.701 -16.288 1.00 82.56 94 HIS A CA 1
ATOM 757 C C . HIS A 1 94 ? 9.442 -1.334 -17.130 1.00 82.56 94 HIS A C 1
ATOM 759 O O . HIS A 1 94 ? 8.813 -0.652 -17.933 1.00 82.56 94 HIS A O 1
ATOM 765 N N . GLU A 1 95 ? 9.173 -2.627 -16.946 1.00 83.69 95 GLU A N 1
ATOM 766 C CA . GLU A 1 95 ? 8.098 -3.338 -17.654 1.00 83.69 95 GLU A CA 1
ATOM 767 C C . GLU A 1 95 ? 6.711 -3.034 -17.075 1.00 83.69 95 GLU A C 1
ATOM 769 O O . GLU A 1 95 ? 5.693 -3.318 -17.708 1.00 83.69 95 GLU A O 1
ATOM 774 N N . ILE A 1 96 ? 6.641 -2.465 -15.866 1.00 87.12 96 ILE A N 1
ATOM 775 C CA . ILE A 1 96 ? 5.361 -2.219 -15.207 1.00 87.12 96 ILE A CA 1
ATOM 776 C C . ILE A 1 96 ? 4.644 -1.041 -15.864 1.00 87.12 96 ILE A C 1
ATOM 778 O O . ILE A 1 96 ? 4.962 0.132 -15.667 1.00 87.12 96 ILE A O 1
ATOM 782 N N . THR A 1 97 ? 3.599 -1.377 -16.611 1.00 86.81 97 THR A N 1
ATOM 783 C CA . THR A 1 97 ? 2.691 -0.425 -17.241 1.00 86.81 97 THR A CA 1
ATOM 784 C C . THR A 1 97 ? 1.522 -0.055 -16.326 1.00 86.81 97 THR A C 1
ATOM 786 O O . THR A 1 97 ? 1.192 -0.749 -15.359 1.00 86.81 97 THR A O 1
ATOM 789 N N . ARG A 1 98 ? 0.821 1.031 -16.680 1.00 88.38 98 ARG A N 1
ATOM 790 C CA . ARG A 1 98 ? -0.425 1.461 -16.016 1.00 88.38 98 ARG A CA 1
ATOM 791 C C . ARG A 1 98 ? -1.471 0.344 -15.977 1.00 88.38 98 ARG A C 1
ATOM 793 O O . ARG A 1 98 ? -2.205 0.227 -15.001 1.00 88.38 98 ARG A O 1
ATOM 800 N N . HIS A 1 99 ? -1.528 -0.472 -17.031 1.00 86.25 99 HIS A N 1
ATOM 801 C CA . HIS A 1 99 ? -2.506 -1.546 -17.159 1.00 86.25 99 HIS A CA 1
ATOM 802 C C . HIS A 1 99 ? -2.304 -2.625 -16.091 1.00 86.25 99 HIS A C 1
ATOM 804 O O . HIS A 1 99 ? -3.257 -2.975 -15.401 1.00 86.25 99 HIS A O 1
ATOM 810 N N . HIS A 1 100 ? -1.059 -3.049 -15.854 1.00 88.38 100 HIS A N 1
ATOM 811 C CA . HIS A 1 100 ? -0.746 -4.008 -14.791 1.00 88.38 100 HIS A CA 1
ATOM 812 C C . HIS A 1 100 ? -1.154 -3.494 -13.406 1.00 88.38 100 HIS A C 1
ATOM 814 O O . HIS A 1 100 ? -1.690 -4.242 -12.593 1.00 88.38 100 HIS A O 1
ATOM 820 N N . LEU A 1 101 ? -0.959 -2.200 -13.135 1.00 89.56 101 LEU A N 1
ATOM 821 C CA . LEU A 1 101 ? -1.383 -1.604 -11.866 1.00 89.56 101 LEU A CA 1
ATOM 822 C C . LEU A 1 101 ? -2.910 -1.568 -11.725 1.00 89.56 101 LEU A C 1
ATOM 824 O O . LEU A 1 101 ? -3.428 -1.853 -10.644 1.00 89.56 101 LEU A O 1
ATOM 828 N N . LEU A 1 102 ? -3.635 -1.271 -12.807 1.00 88.69 102 LEU A N 1
ATOM 829 C CA . LEU A 1 102 ? -5.099 -1.311 -12.823 1.00 88.69 102 LEU A CA 1
ATOM 830 C C . LEU A 1 102 ? -5.642 -2.726 -12.610 1.00 88.69 102 LEU A C 1
ATOM 832 O O . LEU A 1 102 ? -6.620 -2.880 -11.887 1.00 88.69 102 LEU A O 1
ATOM 836 N N . GLU A 1 103 ? -5.010 -3.760 -13.165 1.00 89.19 103 GLU A N 1
ATOM 837 C CA . GLU A 1 103 ? -5.412 -5.152 -12.921 1.00 89.19 103 GLU A CA 1
ATOM 838 C C . GLU A 1 103 ? -5.290 -5.533 -11.440 1.00 89.19 103 GLU A C 1
ATOM 840 O O . GLU A 1 103 ? -6.186 -6.173 -10.880 1.00 89.19 103 GLU A O 1
ATOM 845 N N . VAL A 1 104 ? -4.200 -5.114 -10.786 1.00 90.25 104 VAL A N 1
ATOM 846 C CA . VAL A 1 104 ? -3.982 -5.353 -9.351 1.00 90.25 104 VAL A CA 1
ATOM 847 C C . VAL A 1 104 ? -5.036 -4.633 -8.516 1.00 90.25 104 VAL A C 1
ATOM 849 O O . VAL A 1 104 ? -5.689 -5.252 -7.677 1.00 90.25 104 VAL A O 1
ATOM 852 N N . VAL A 1 105 ? -5.231 -3.336 -8.760 1.00 89.56 105 VAL A N 1
ATOM 853 C CA . VAL A 1 105 ? -6.209 -2.518 -8.031 1.00 89.56 105 VAL A CA 1
ATOM 854 C C . VAL A 1 105 ? -7.631 -3.029 -8.272 1.00 89.56 105 VAL A C 1
ATOM 856 O O . VAL A 1 105 ? -8.375 -3.239 -7.317 1.00 89.56 105 VAL A O 1
ATOM 859 N N . GLY A 1 106 ? -7.982 -3.332 -9.520 1.00 87.88 106 GLY A N 1
ATOM 860 C CA . GLY A 1 106 ? -9.293 -3.853 -9.897 1.00 87.88 106 GLY A CA 1
ATOM 861 C C . GLY A 1 106 ? -9.600 -5.214 -9.267 1.00 87.88 106 GLY A C 1
ATOM 862 O O . GLY A 1 106 ? -10.748 -5.493 -8.929 1.00 87.88 106 GLY A O 1
ATOM 863 N N . ARG A 1 107 ? -8.592 -6.066 -9.028 1.00 89.06 107 ARG A N 1
ATOM 864 C CA . ARG A 1 107 ? -8.778 -7.316 -8.269 1.00 89.06 107 ARG A CA 1
ATOM 865 C C . ARG A 1 107 ? -9.185 -7.046 -6.819 1.00 89.06 107 ARG A C 1
ATOM 867 O O . ARG A 1 107 ? -10.047 -7.749 -6.300 1.00 89.06 107 ARG A O 1
ATOM 874 N N . ILE A 1 108 ? -8.586 -6.042 -6.181 1.00 88.19 108 ILE A N 1
ATOM 875 C CA . ILE A 1 108 ? -8.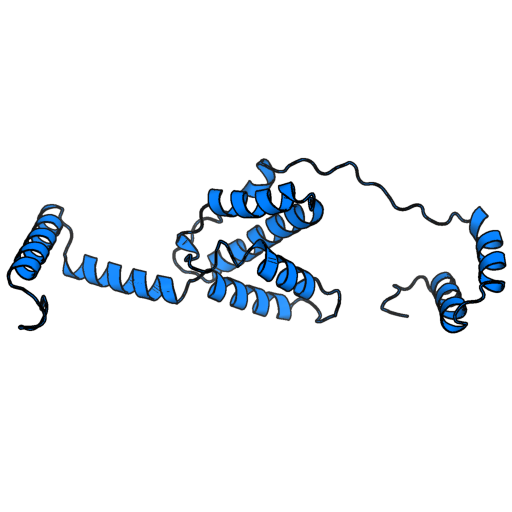907 -5.646 -4.800 1.00 88.19 108 ILE A CA 1
ATOM 876 C C . ILE A 1 108 ? -10.314 -5.032 -4.739 1.00 88.19 108 ILE A C 1
ATOM 878 O O . ILE A 1 108 ? -11.088 -5.342 -3.834 1.00 88.19 108 ILE A O 1
ATOM 882 N N . GLU A 1 109 ? -10.680 -4.222 -5.732 1.00 87.06 109 GLU A N 1
ATOM 883 C CA . GLU A 1 109 ? -12.019 -3.630 -5.846 1.00 87.06 109 GLU A CA 1
ATOM 884 C C . GLU A 1 109 ? -13.103 -4.694 -6.027 1.00 87.06 109 GLU A C 1
ATOM 886 O O . GLU A 1 109 ? -14.125 -4.644 -5.347 1.00 87.06 109 GLU A O 1
ATOM 891 N N . LYS A 1 110 ? -12.849 -5.719 -6.851 1.00 87.62 110 LYS A N 1
ATOM 892 C CA . LYS A 1 110 ? -13.758 -6.865 -7.024 1.00 87.62 110 LYS A CA 1
ATOM 893 C C . LYS A 1 110 ? -13.986 -7.661 -5.736 1.00 87.62 110 LYS A C 1
ATOM 895 O O . LYS A 1 110 ? -15.013 -8.316 -5.611 1.00 87.62 110 LYS A O 1
ATOM 900 N N . GLN A 1 111 ? -13.063 -7.601 -4.774 1.00 86.56 111 GLN A N 1
ATOM 901 C CA . GLN A 1 111 ? -13.235 -8.208 -3.447 1.00 86.56 111 GLN A CA 1
ATOM 902 C C . GLN A 1 111 ? -14.071 -7.337 -2.489 1.00 86.56 111 GLN A C 1
ATOM 904 O O . GLN A 1 111 ? -14.281 -7.728 -1.344 1.00 86.56 111 GLN A O 1
ATOM 909 N N . GLY A 1 112 ? -14.518 -6.150 -2.915 1.00 83.19 112 GLY A N 1
ATOM 910 C CA . GLY A 1 112 ? -15.255 -5.195 -2.081 1.00 83.19 112 GLY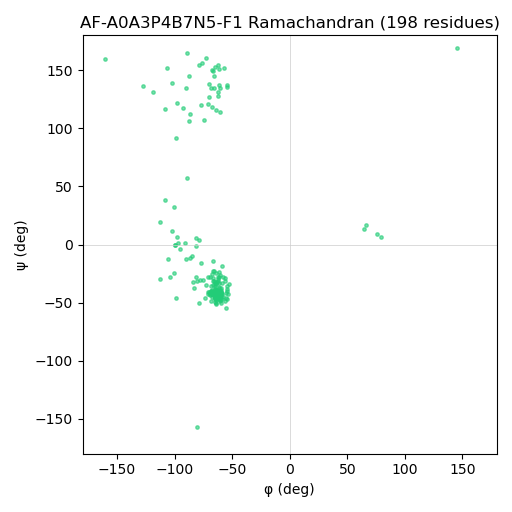 A CA 1
ATOM 911 C C . GLY A 1 112 ? -14.370 -4.370 -1.139 1.00 83.19 112 GLY A C 1
ATOM 912 O O . GLY A 1 112 ? -14.876 -3.610 -0.316 1.00 83.19 112 GLY A O 1
ATOM 913 N N . LEU A 1 113 ? -13.040 -4.477 -1.247 1.00 85.75 113 LEU A N 1
ATOM 914 C CA . LEU A 1 113 ? -12.082 -3.805 -0.362 1.00 85.75 113 LEU A CA 1
ATOM 915 C C . LEU A 1 113 ? -11.695 -2.407 -0.884 1.00 85.75 113 LEU A C 1
ATOM 917 O O . LEU A 1 113 ? -10.519 -2.105 -1.085 1.00 85.75 113 LEU A O 1
ATOM 921 N N . LEU A 1 114 ? -12.683 -1.532 -1.084 1.00 86.06 114 LEU A N 1
ATOM 922 C CA . LEU A 1 114 ? -12.503 -0.231 -1.754 1.00 86.06 114 LEU A CA 1
ATOM 923 C C . LEU A 1 114 ? -11.531 0.715 -1.022 1.00 86.06 114 LEU A C 1
ATOM 925 O O . LEU A 1 114 ? -10.659 1.312 -1.648 1.00 86.06 114 LEU A O 1
ATOM 929 N N . SER A 1 115 ? -11.592 0.780 0.313 1.00 85.44 115 SER A N 1
ATOM 930 C CA . SER A 1 115 ? -10.640 1.583 1.106 1.00 85.44 115 SER A CA 1
ATOM 931 C C . SER A 1 115 ? -9.197 1.062 0.996 1.00 85.44 115 SER A C 1
ATOM 933 O O . SER A 1 115 ? -8.239 1.836 1.010 1.00 85.44 115 SER A O 1
ATOM 935 N N . VAL A 1 116 ? -9.013 -0.256 0.844 1.00 88.31 116 VAL A N 1
ATOM 936 C CA . VAL A 1 116 ? -7.681 -0.840 0.626 1.00 88.31 116 VAL A CA 1
ATOM 937 C C . VAL A 1 116 ? -7.181 -0.493 -0.774 1.00 88.31 116 VAL A C 1
ATOM 939 O O . VAL A 1 116 ? -6.019 -0.125 -0.918 1.00 88.31 116 VAL A O 1
ATOM 942 N N . ALA A 1 117 ? -8.049 -0.542 -1.788 1.00 88.31 117 ALA A N 1
ATOM 943 C CA . ALA A 1 117 ? -7.707 -0.154 -3.155 1.00 88.31 117 ALA A CA 1
ATOM 944 C C . ALA A 1 117 ? -7.242 1.313 -3.240 1.00 88.31 117 ALA A C 1
ATOM 946 O O . ALA A 1 117 ? -6.229 1.603 -3.880 1.00 88.31 117 ALA A O 1
ATOM 947 N N . GLU A 1 118 ? -7.910 2.228 -2.534 1.00 87.44 118 GLU A N 1
ATOM 948 C CA . GLU A 1 118 ? -7.508 3.637 -2.430 1.00 87.44 118 GLU A CA 1
ATOM 949 C C . GLU A 1 118 ? -6.108 3.805 -1.812 1.00 87.44 118 GLU A C 1
ATOM 951 O O . GLU A 1 118 ? -5.237 4.491 -2.364 1.00 87.44 118 GLU A O 1
ATOM 956 N N . LYS A 1 119 ? -5.849 3.107 -0.699 1.00 89.38 119 LYS A N 1
ATOM 957 C CA . LYS A 1 119 ? -4.523 3.087 -0.064 1.00 89.38 119 LYS A CA 1
ATOM 958 C C . LYS A 1 119 ? -3.455 2.530 -1.002 1.00 89.38 119 LYS A C 1
ATOM 960 O O . LYS A 1 119 ? -2.384 3.119 -1.117 1.00 89.38 119 LYS A O 1
ATOM 965 N N . VAL A 1 120 ? -3.750 1.445 -1.718 1.00 91.12 120 VAL A N 1
ATOM 966 C CA . VAL A 1 120 ? -2.822 0.825 -2.675 1.00 91.12 120 VAL A CA 1
ATOM 967 C C . VAL A 1 120 ? -2.470 1.775 -3.816 1.00 91.12 120 VAL A C 1
ATOM 969 O O . VAL A 1 120 ? -1.294 1.893 -4.148 1.00 91.12 120 VAL A O 1
ATOM 972 N N . ARG A 1 121 ? -3.433 2.525 -4.366 1.00 90.50 121 ARG A N 1
ATOM 973 C CA . ARG A 1 121 ? -3.164 3.566 -5.380 1.00 90.50 121 ARG A CA 1
ATOM 974 C C . ARG A 1 121 ? -2.201 4.630 -4.847 1.00 90.50 121 ARG A C 1
ATOM 976 O O . ARG A 1 121 ? -1.262 5.026 -5.540 1.00 90.50 121 ARG A O 1
ATOM 983 N N . THR A 1 122 ? -2.401 5.051 -3.599 1.00 89.81 122 THR A N 1
ATOM 984 C CA . THR A 1 122 ? -1.527 6.020 -2.923 1.00 89.81 122 THR A CA 1
ATOM 985 C C . THR A 1 122 ? -0.119 5.458 -2.724 1.00 89.81 122 THR A C 1
ATOM 987 O O . THR A 1 122 ? 0.866 6.124 -3.046 1.00 89.81 122 THR A O 1
ATOM 990 N N . TRP A 1 123 ? -0.006 4.214 -2.255 1.00 92.00 123 TRP A N 1
ATOM 991 C CA . TRP A 1 123 ? 1.278 3.538 -2.075 1.00 92.00 123 TRP A CA 1
ATOM 992 C C . TRP A 1 123 ? 1.999 3.295 -3.397 1.00 92.00 123 TRP A C 1
ATOM 994 O O . TRP A 1 123 ? 3.204 3.509 -3.458 1.00 92.00 123 TRP A O 1
ATOM 1004 N N . PHE A 1 124 ? 1.293 2.941 -4.473 1.00 92.06 124 PHE A N 1
ATOM 1005 C CA . PHE A 1 124 ? 1.895 2.840 -5.801 1.00 92.06 124 PHE A CA 1
ATOM 1006 C C . PHE A 1 124 ? 2.466 4.176 -6.260 1.00 92.06 124 PHE A C 1
ATOM 1008 O O . PHE A 1 124 ? 3.625 4.229 -6.667 1.00 92.06 124 PHE A O 1
ATOM 1015 N N . ARG A 1 125 ? 1.712 5.273 -6.130 1.00 90.94 125 ARG A N 1
ATOM 1016 C CA . ARG A 1 125 ? 2.216 6.608 -6.479 1.00 90.94 125 ARG A CA 1
ATOM 1017 C C . ARG A 1 125 ? 3.507 6.934 -5.726 1.00 90.94 125 ARG A C 1
ATOM 1019 O O . ARG A 1 125 ? 4.439 7.455 -6.331 1.00 90.94 125 ARG A O 1
ATOM 1026 N N . GLN A 1 126 ? 3.571 6.594 -4.441 1.00 90.38 126 GLN A N 1
ATOM 1027 C CA . GLN A 1 126 ? 4.741 6.814 -3.589 1.00 90.38 126 GLN A CA 1
ATOM 1028 C C . GLN A 1 126 ? 5.922 5.900 -3.937 1.00 90.38 126 GLN A C 1
ATOM 1030 O O . GLN A 1 126 ? 7.055 6.372 -3.963 1.00 90.38 126 GLN A O 1
ATOM 1035 N N . LEU A 1 127 ? 5.674 4.616 -4.200 1.00 91.75 127 LEU A N 1
ATOM 1036 C CA . LEU A 1 127 ? 6.701 3.637 -4.560 1.00 91.75 127 LEU A CA 1
ATOM 1037 C C . LEU A 1 127 ? 7.338 3.991 -5.898 1.00 91.75 127 LEU A C 1
ATOM 1039 O O . LEU A 1 127 ? 8.556 4.074 -5.990 1.00 91.75 127 LEU A O 1
ATOM 1043 N N . PHE A 1 128 ? 6.529 4.259 -6.923 1.00 90.31 128 PHE A N 1
ATOM 1044 C CA . PHE A 1 128 ? 7.042 4.666 -8.229 1.00 90.31 128 PHE A CA 1
ATOM 1045 C C . PHE A 1 128 ? 7.620 6.086 -8.207 1.00 90.31 128 PHE A C 1
ATOM 1047 O O . PHE A 1 128 ? 8.562 6.368 -8.936 1.00 90.31 128 PHE A O 1
ATOM 1054 N N . GLY A 1 129 ? 7.127 6.961 -7.322 1.00 88.75 129 GLY A N 1
ATOM 1055 C CA . GLY A 1 129 ? 7.754 8.252 -7.027 1.00 88.75 129 GLY A CA 1
ATOM 1056 C C . GLY A 1 129 ? 9.179 8.104 -6.495 1.00 88.75 129 GLY A C 1
ATOM 1057 O O . GLY A 1 129 ? 10.085 8.782 -6.960 1.00 88.75 129 GLY A O 1
ATOM 1058 N N . TYR A 1 130 ? 9.381 7.172 -5.566 1.00 89.00 130 TYR A N 1
ATOM 1059 C CA . TYR A 1 130 ? 10.701 6.812 -5.052 1.00 89.00 130 TYR A CA 1
ATOM 1060 C C . TYR A 1 130 ? 11.568 6.123 -6.114 1.00 89.00 130 TYR A C 1
ATOM 1062 O O . TYR A 1 130 ? 12.752 6.429 -6.239 1.00 89.00 130 TYR A O 1
ATOM 1070 N N . ALA A 1 131 ? 10.975 5.232 -6.915 1.00 88.50 131 ALA A N 1
ATOM 1071 C CA . ALA A 1 131 ? 11.673 4.529 -7.985 1.00 88.50 131 ALA A CA 1
ATOM 1072 C C . ALA A 1 131 ? 12.258 5.496 -9.024 1.00 88.50 131 ALA A C 1
ATOM 1074 O O . ALA A 1 131 ? 13.409 5.315 -9.394 1.00 88.50 131 ALA A O 1
ATOM 1075 N N . MET A 1 132 ? 11.536 6.554 -9.413 1.00 89.00 132 MET A N 1
ATOM 1076 C CA . MET A 1 132 ? 12.044 7.568 -10.355 1.00 89.00 132 MET A CA 1
ATOM 1077 C C . MET A 1 132 ? 13.332 8.262 -9.887 1.00 89.00 132 MET A C 1
ATOM 1079 O O . MET A 1 132 ? 14.113 8.717 -10.711 1.00 89.00 132 MET A O 1
ATOM 1083 N N . VAL A 1 133 ? 13.560 8.368 -8.574 1.00 86.50 133 VAL A N 1
ATOM 1084 C CA . VAL A 1 133 ? 14.751 9.042 -8.029 1.00 86.50 133 VAL A CA 1
ATOM 1085 C C . VAL A 1 133 ? 15.960 8.104 -7.980 1.00 86.50 133 VAL A C 1
ATOM 1087 O O . VAL A 1 133 ? 17.097 8.547 -8.105 1.00 86.50 133 VAL A O 1
ATOM 1090 N N . ILE A 1 134 ? 15.731 6.809 -7.764 1.00 83.88 134 ILE A N 1
ATOM 1091 C CA . ILE A 1 134 ? 16.794 5.831 -7.470 1.00 83.88 134 ILE A CA 1
ATOM 1092 C C . ILE A 1 134 ? 17.122 4.949 -8.667 1.00 83.88 134 ILE A C 1
ATOM 1094 O O . ILE A 1 134 ? 18.237 4.437 -8.771 1.00 83.88 134 ILE A O 1
ATOM 1098 N N . VAL A 1 135 ? 16.148 4.727 -9.543 1.00 80.44 135 VAL A N 1
ATOM 1099 C CA . VAL A 1 135 ? 16.314 3.931 -10.751 1.00 80.44 135 VAL A CA 1
ATOM 1100 C C . VAL A 1 135 ? 16.682 4.885 -11.887 1.00 80.44 135 VAL A C 1
ATOM 1102 O O . VAL A 1 135 ? 15.882 5.765 -12.209 1.00 80.44 135 VAL A O 1
ATOM 1105 N N . PRO A 1 136 ? 17.873 4.738 -12.492 1.00 73.38 136 PRO A N 1
ATOM 1106 C CA . PRO A 1 136 ? 18.239 5.525 -13.663 1.00 73.38 136 PRO A CA 1
ATOM 1107 C C . PRO A 1 136 ? 17.273 5.232 -14.822 1.00 73.38 136 PRO A C 1
ATOM 1109 O O . PRO A 1 136 ? 16.714 4.140 -14.917 1.00 73.38 136 PRO A O 1
ATOM 1112 N N . ASP A 1 137 ? 17.065 6.216 -15.694 1.00 71.75 137 ASP A N 1
ATOM 1113 C CA . ASP A 1 137 ? 16.251 6.099 -16.916 1.00 71.75 137 ASP A CA 1
ATOM 1114 C C . ASP A 1 137 ? 14.737 5.869 -16.698 1.00 71.75 137 ASP A C 1
ATOM 1116 O O . ASP A 1 137 ? 14.015 5.481 -17.619 1.00 71.75 137 ASP A O 1
ATOM 1120 N N . MET A 1 138 ? 14.211 6.131 -15.493 1.00 79.12 138 MET A N 1
ATOM 1121 C CA . MET A 1 138 ? 12.768 6.116 -15.227 1.00 79.12 138 MET A CA 1
ATOM 1122 C C . MET A 1 138 ? 12.179 7.535 -15.244 1.00 79.12 138 MET A C 1
ATOM 1124 O O . MET A 1 138 ? 12.102 8.207 -14.221 1.00 79.12 138 MET A O 1
ATOM 1128 N N . GLU A 1 139 ? 11.711 7.977 -16.412 1.00 74.75 139 GLU A N 1
ATOM 1129 C CA . GLU A 1 139 ? 11.185 9.341 -16.600 1.00 74.75 139 GLU A CA 1
ATOM 1130 C C . GLU A 1 139 ? 9.734 9.521 -16.130 1.00 74.75 139 GLU A C 1
ATOM 1132 O O . GLU A 1 139 ? 9.324 10.620 -15.760 1.00 74.75 139 GLU A O 1
ATOM 1137 N N . ASN A 1 140 ? 8.931 8.452 -16.158 1.00 81.75 140 ASN A N 1
ATOM 1138 C CA . ASN A 1 140 ? 7.488 8.537 -15.946 1.00 81.75 140 ASN A CA 1
ATOM 1139 C C . ASN A 1 140 ? 6.991 7.572 -14.868 1.00 81.75 140 ASN A C 1
ATOM 1141 O O . ASN A 1 140 ? 7.315 6.387 -14.858 1.00 81.75 140 ASN A O 1
ATOM 1145 N N . ASN A 1 141 ? 6.106 8.076 -14.003 1.00 85.88 141 ASN A N 1
ATOM 1146 C CA . ASN A 1 141 ? 5.434 7.287 -12.976 1.00 85.88 141 ASN A CA 1
ATOM 1147 C C . ASN A 1 141 ? 4.150 6.630 -13.535 1.00 85.88 141 ASN A C 1
ATOM 1149 O O . ASN A 1 141 ? 3.165 7.342 -13.770 1.00 85.88 141 ASN A O 1
ATOM 1153 N N . PRO A 1 142 ? 4.087 5.290 -13.677 1.00 84.75 142 PRO A N 1
ATOM 1154 C CA . PRO A 1 142 ? 2.896 4.593 -14.174 1.00 84.75 142 PRO A CA 1
ATOM 1155 C C . PRO A 1 142 ? 1.691 4.678 -13.218 1.00 84.75 142 PRO A C 1
ATOM 1157 O O . PRO A 1 142 ? 0.563 4.392 -13.609 1.00 84.75 142 PRO A O 1
ATOM 1160 N N . ALA A 1 143 ? 1.888 5.095 -11.968 1.00 85.62 143 ALA A N 1
ATOM 1161 C CA . ALA A 1 143 ? 0.848 5.185 -10.949 1.00 85.62 143 ALA A CA 1
ATOM 1162 C C . ALA A 1 143 ? 0.224 6.585 -10.783 1.00 85.62 143 ALA A C 1
ATOM 1164 O O . ALA A 1 143 ? -0.637 6.774 -9.919 1.00 85.62 143 ALA A O 1
ATOM 1165 N N . ARG A 1 144 ? 0.639 7.585 -11.575 1.00 81.00 144 ARG A N 1
ATOM 1166 C CA . ARG A 1 144 ? 0.188 8.982 -11.419 1.00 81.00 144 ARG A CA 1
ATOM 1167 C C . ARG A 1 144 ? -1.335 9.122 -11.559 1.00 81.00 144 ARG A C 1
ATOM 1169 O O . ARG A 1 144 ? -2.000 9.628 -10.646 1.00 81.00 144 ARG A O 1
ATOM 1176 N N . ASP A 1 145 ? -1.889 8.554 -12.626 1.00 78.38 145 ASP A N 1
ATOM 1177 C CA . ASP A 1 145 ? -3.280 8.780 -13.048 1.00 78.38 145 ASP A CA 1
ATOM 1178 C C . ASP A 1 145 ? -4.239 7.639 -12.680 1.00 78.38 145 ASP A C 1
ATOM 1180 O O . ASP A 1 145 ? -5.389 7.626 -13.103 1.00 78.38 145 ASP A O 1
ATOM 1184 N N . LEU A 1 146 ? -3.809 6.696 -11.830 1.00 76.94 146 LEU A N 1
ATOM 1185 C CA . LEU A 1 146 ? -4.645 5.562 -11.402 1.00 76.94 146 LEU A CA 1
ATOM 1186 C C . LEU A 1 146 ? -5.974 5.996 -10.765 1.00 76.94 146 LEU A C 1
ATOM 1188 O O . LEU A 1 146 ? -6.965 5.280 -10.851 1.00 76.94 146 LEU A O 1
ATOM 1192 N N . HIS A 1 147 ? -6.002 7.175 -10.142 1.00 71.12 147 HIS A N 1
ATOM 1193 C CA . HIS A 1 147 ? -7.182 7.740 -9.490 1.00 71.12 147 HIS A CA 1
ATOM 1194 C C . HIS A 1 147 ? -8.342 8.051 -10.451 1.00 71.12 147 HIS A C 1
ATOM 1196 O O . HIS A 1 147 ? -9.484 8.036 -10.010 1.00 71.12 147 HIS A O 1
ATOM 1202 N N . VAL A 1 148 ? -8.078 8.269 -11.745 1.00 68.12 148 VAL A N 1
ATOM 1203 C CA . VAL A 1 148 ? -9.112 8.619 -12.738 1.00 68.12 148 VAL A CA 1
ATOM 1204 C C . VAL A 1 148 ? -10.092 7.465 -12.967 1.00 68.12 148 VAL A C 1
ATOM 1206 O O . VAL A 1 148 ? -11.274 7.686 -13.197 1.00 68.12 148 VAL A O 1
ATOM 1209 N N . VAL A 1 149 ? -9.618 6.223 -12.843 1.00 67.50 149 VAL A N 1
ATOM 1210 C CA . VAL A 1 149 ? -10.428 5.003 -13.011 1.00 67.50 149 VAL A CA 1
ATOM 1211 C C . VAL A 1 149 ? -10.828 4.442 -11.637 1.00 67.50 149 VAL A C 1
ATOM 1213 O O . VAL A 1 149 ? -10.855 3.236 -11.410 1.00 67.50 149 VAL A O 1
ATOM 1216 N N . ALA A 1 150 ? -11.024 5.308 -10.639 1.00 71.50 150 ALA A N 1
ATOM 1217 C CA . ALA A 1 150 ? -11.531 4.892 -9.332 1.00 71.50 150 ALA A CA 1
ATOM 1218 C C . ALA A 1 150 ? -12.991 4.477 -9.411 1.00 71.50 150 ALA A C 1
ATOM 1220 O O . ALA A 1 150 ? -13.832 5.268 -9.830 1.00 71.50 150 ALA A O 1
ATOM 1221 N N . VAL A 1 151 ? -13.297 3.273 -8.925 1.00 72.75 151 VAL A N 1
ATOM 1222 C CA . VAL A 1 151 ? -14.667 2.977 -8.509 1.00 72.75 151 VAL A CA 1
ATOM 1223 C C . VAL A 1 151 ? -14.998 3.933 -7.357 1.00 72.75 151 VAL A C 1
ATOM 1225 O O . VAL A 1 151 ? -14.206 4.022 -6.411 1.00 72.75 151 VAL A O 1
ATOM 1228 N N . PRO A 1 152 ? -16.116 4.679 -7.424 1.00 70.31 152 PRO A N 1
ATOM 1229 C CA . PRO A 1 152 ? -16.484 5.600 -6.362 1.00 70.31 152 PRO A CA 1
ATOM 1230 C C . PRO A 1 152 ? -16.670 4.832 -5.055 1.00 70.31 152 PRO A C 1
ATOM 1232 O O . PRO A 1 152 ? -17.296 3.769 -5.020 1.00 70.31 152 PRO A O 1
ATOM 1235 N N . LEU A 1 153 ? -16.109 5.368 -3.973 1.00 71.06 153 LEU A N 1
ATOM 1236 C CA . LEU A 1 153 ? -16.322 4.795 -2.653 1.00 71.06 153 LEU A CA 1
ATOM 1237 C C . LEU A 1 153 ? -17.800 4.955 -2.260 1.00 71.06 153 LEU A C 1
ATOM 1239 O O . LEU A 1 153 ? -18.414 5.975 -2.589 1.00 71.06 153 LEU A O 1
ATOM 1243 N N . PRO A 1 154 ? -18.377 3.982 -1.533 1.00 73.31 154 PRO A N 1
ATOM 1244 C CA . PRO A 1 154 ? -19.677 4.168 -0.912 1.00 73.31 154 PRO A CA 1
ATOM 1245 C C . PRO A 1 154 ? -19.630 5.388 0.019 1.00 73.31 154 PRO A C 1
ATOM 1247 O O . PRO A 1 154 ? -18.562 5.708 0.555 1.00 73.31 154 PRO A O 1
ATOM 1250 N N . PRO A 1 155 ? -20.772 6.063 0.233 1.00 75.00 155 PRO A N 1
ATOM 1251 C CA . PRO A 1 155 ? -20.827 7.223 1.109 1.00 75.00 155 PRO A CA 1
ATOM 1252 C C . PRO A 1 155 ? -20.271 6.869 2.490 1.00 75.00 155 PRO A C 1
ATOM 1254 O O . PRO A 1 155 ? -20.548 5.797 3.038 1.00 75.00 155 PRO A O 1
ATOM 1257 N N . VAL A 1 156 ? -19.462 7.778 3.039 1.00 77.94 156 VAL A N 1
ATOM 1258 C CA . VAL A 1 156 ? -18.815 7.590 4.338 1.00 77.94 156 VAL A CA 1
ATOM 1259 C C . VAL A 1 156 ? -19.894 7.416 5.400 1.00 77.94 156 VAL A C 1
ATOM 1261 O O . VAL A 1 156 ? -20.656 8.334 5.697 1.00 77.94 156 VAL A O 1
ATOM 1264 N N . ARG A 1 157 ? -19.952 6.223 5.994 1.00 80.88 157 ARG A N 1
ATOM 1265 C CA . ARG A 1 157 ? -20.796 5.971 7.158 1.00 80.88 157 ARG A CA 1
ATOM 1266 C C . ARG A 1 157 ? -20.004 6.322 8.409 1.00 80.88 157 ARG A C 1
ATOM 1268 O O . ARG A 1 157 ? -19.101 5.587 8.801 1.00 80.88 157 ARG A O 1
ATOM 1275 N N . HIS A 1 158 ? -20.343 7.446 9.027 1.00 82.19 158 HIS A N 1
ATOM 1276 C CA . HIS A 1 158 ? -19.764 7.824 10.310 1.00 82.19 158 HIS A CA 1
ATOM 1277 C C . HIS A 1 158 ? -20.243 6.867 11.404 1.00 82.19 158 HIS A C 1
ATOM 1279 O O . HIS A 1 158 ? -21.430 6.538 11.483 1.00 82.19 158 HIS A O 1
ATOM 1285 N N . ASN A 1 159 ? -19.314 6.413 12.245 1.00 83.31 159 ASN A N 1
ATOM 1286 C CA . ASN A 1 159 ? -19.673 5.643 13.429 1.00 83.31 159 ASN A CA 1
ATOM 1287 C C . ASN A 1 159 ? -20.458 6.553 14.388 1.00 83.31 159 ASN A C 1
ATOM 1289 O O . ASN A 1 159 ? -20.030 7.692 14.601 1.00 83.31 159 ASN A O 1
ATOM 1293 N N . PRO A 1 160 ? -21.580 6.083 14.964 1.00 86.88 160 PRO A N 1
ATOM 1294 C CA . PRO A 1 160 ? -22.280 6.823 16.004 1.00 86.88 160 PRO A CA 1
ATOM 1295 C C . PRO A 1 160 ? -21.319 7.158 17.145 1.00 86.88 160 PRO A C 1
ATOM 1297 O O . PRO A 1 160 ? -20.531 6.309 17.565 1.00 86.88 160 PRO A O 1
ATOM 1300 N N . PHE A 1 161 ? -21.377 8.394 17.627 1.00 88.38 161 PHE A N 1
ATOM 1301 C CA . PHE A 1 161 ? -20.606 8.843 18.780 1.00 88.38 161 PHE A CA 1
ATOM 1302 C C . PHE A 1 161 ? -21.532 9.000 19.984 1.00 88.38 161 PHE A C 1
ATOM 1304 O O . PHE A 1 161 ? -22.722 9.271 19.822 1.00 88.38 161 PHE A O 1
ATOM 1311 N N . LEU A 1 162 ? -20.973 8.834 21.181 1.00 90.31 162 LEU A N 1
ATOM 1312 C CA . LEU A 1 162 ? -21.708 8.989 22.431 1.00 90.31 162 LEU A CA 1
ATOM 1313 C C . LEU A 1 162 ? -22.029 10.472 22.659 1.00 90.31 162 LEU A C 1
ATOM 1315 O O . LEU A 1 162 ? -21.114 11.298 22.721 1.00 90.31 162 LEU A O 1
ATOM 1319 N N . ARG A 1 163 ? -23.314 10.822 22.766 1.00 93.00 163 ARG A N 1
ATOM 1320 C CA . ARG A 1 163 ? -23.743 12.202 23.037 1.00 93.00 163 ARG A CA 1
ATOM 1321 C C . ARG A 1 163 ? -23.592 12.533 24.517 1.00 93.00 163 ARG A C 1
ATOM 1323 O O . ARG A 1 163 ? -23.696 11.652 25.362 1.00 93.00 163 ARG A O 1
ATOM 1330 N N . MET A 1 164 ? -23.436 13.819 24.843 1.00 92.12 164 MET A N 1
ATOM 1331 C CA . MET A 1 164 ? -23.304 14.279 26.236 1.00 92.12 164 MET A CA 1
ATOM 1332 C C . MET A 1 164 ? -24.462 13.818 27.134 1.00 92.12 164 MET A C 1
ATOM 1334 O O . MET A 1 164 ? -24.240 13.421 28.273 1.00 92.12 164 MET A O 1
ATOM 1338 N N . GLU A 1 165 ? -25.682 13.802 26.599 1.00 95.19 165 GLU A N 1
ATOM 1339 C CA . GLU A 1 165 ? -26.895 13.354 27.298 1.00 95.19 165 GLU A CA 1
ATOM 1340 C C . GLU A 1 165 ? -26.901 11.844 27.593 1.00 95.19 165 GLU A C 1
ATOM 1342 O O . GLU A 1 165 ? -27.537 11.392 28.542 1.00 95.19 165 GLU A O 1
ATOM 1347 N N . GLU A 1 166 ? -26.169 11.056 26.804 1.00 93.94 166 GLU A N 1
ATOM 1348 C CA . GLU A 1 166 ? -26.082 9.597 26.921 1.00 93.94 166 GLU A CA 1
ATOM 1349 C C . GLU A 1 166 ? -24.944 9.158 27.858 1.00 93.94 166 GLU A C 1
ATOM 1351 O O . GLU A 1 166 ? -24.877 7.998 28.263 1.00 93.94 166 GLU A O 1
ATOM 1356 N N . ILE A 1 167 ? -24.040 10.068 28.242 1.00 93.06 167 ILE A N 1
ATOM 1357 C CA . ILE A 1 167 ? -22.909 9.751 29.127 1.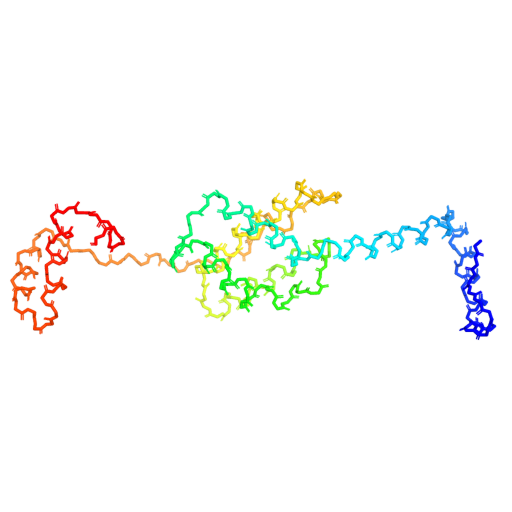00 93.06 167 ILE A CA 1
ATOM 1358 C C . ILE A 1 167 ? -23.377 9.259 30.507 1.00 93.06 167 ILE A C 1
ATOM 1360 O O . ILE A 1 167 ? -22.858 8.235 30.962 1.00 93.06 167 ILE A O 1
ATOM 1364 N N . PRO A 1 168 ? -24.338 9.907 31.202 1.00 94.31 168 PRO A N 1
ATOM 1365 C CA . PRO A 1 168 ? -24.768 9.452 32.523 1.00 94.31 168 PRO A CA 1
ATOM 1366 C C . PRO A 1 168 ? -25.344 8.033 32.498 1.00 94.31 168 PRO A C 1
ATOM 1368 O O . PRO A 1 168 ? -24.980 7.206 33.336 1.00 94.31 168 PRO A O 1
ATOM 1371 N N . SER A 1 169 ? -26.196 7.726 31.515 1.00 94.62 169 SER A N 1
ATOM 1372 C CA . SER A 1 169 ? -26.786 6.394 31.360 1.00 94.62 169 SER A CA 1
ATOM 1373 C C . SER A 1 169 ? -25.725 5.354 30.998 1.00 94.62 169 SER A C 1
ATOM 1375 O O . SER A 1 169 ? -25.688 4.282 31.605 1.00 94.62 169 SER A O 1
ATOM 1377 N N . PHE A 1 170 ? -24.791 5.690 30.106 1.00 94.06 170 PHE A N 1
ATOM 1378 C CA . PHE A 1 170 ? -23.649 4.838 29.781 1.00 94.06 170 PHE A CA 1
ATOM 1379 C C . PHE A 1 170 ? -22.788 4.514 31.013 1.00 94.06 170 PHE A C 1
ATOM 1381 O O . PHE A 1 170 ? -22.443 3.354 31.238 1.00 94.06 170 PHE A O 1
ATOM 1388 N N . LEU A 1 171 ? -22.468 5.507 31.851 1.00 93.00 171 LEU A N 1
ATOM 1389 C CA . LEU A 1 171 ? -21.660 5.308 33.060 1.00 93.00 171 LEU A CA 1
ATOM 1390 C C . LEU A 1 171 ? -22.352 4.416 34.099 1.00 93.00 171 LEU A C 1
ATOM 1392 O O . LEU A 1 171 ? -21.669 3.652 34.789 1.00 93.00 171 LEU A O 1
ATOM 1396 N N . LEU A 1 172 ? -23.683 4.488 34.209 1.00 93.38 172 LEU A N 1
ATOM 1397 C CA . LEU A 1 172 ? -24.463 3.585 35.060 1.00 93.38 172 LEU A CA 1
ATOM 1398 C C . LEU A 1 172 ? -24.357 2.139 34.566 1.00 93.38 172 LEU A C 1
ATOM 1400 O O . LEU A 1 172 ? -24.028 1.251 35.352 1.00 93.38 172 LEU A O 1
ATOM 1404 N N . VAL A 1 173 ? -24.534 1.914 33.262 1.00 93.75 173 VAL A N 1
ATOM 1405 C CA . VAL A 1 173 ? -24.395 0.581 32.653 1.00 93.75 173 VAL A CA 1
ATOM 1406 C C . VAL A 1 173 ? -22.968 0.047 32.813 1.00 93.75 173 VAL A C 1
ATOM 1408 O O . VAL A 1 173 ? -22.773 -1.108 33.197 1.00 93.75 173 VAL A O 1
ATOM 1411 N N . LEU A 1 174 ? -21.956 0.896 32.609 1.00 92.94 174 LEU A N 1
ATOM 1412 C CA . LEU A 1 174 ? -20.546 0.529 32.756 1.00 92.94 174 LEU A CA 1
ATOM 1413 C C . LEU A 1 174 ? -20.199 0.079 34.185 1.00 92.94 174 LEU A C 1
ATOM 1415 O O . LEU A 1 174 ? -19.354 -0.796 34.354 1.00 92.94 174 LEU A O 1
ATOM 1419 N N . ARG A 1 175 ? -20.842 0.641 35.220 1.00 90.62 175 ARG A N 1
ATOM 1420 C CA . ARG A 1 175 ? -20.662 0.198 36.620 1.00 90.62 175 ARG A CA 1
ATOM 1421 C C . ARG A 1 175 ? -21.171 -1.220 36.860 1.00 90.62 175 ARG A C 1
ATOM 1423 O O . ARG A 1 175 ? -20.616 -1.919 37.696 1.00 90.62 175 ARG A O 1
ATOM 1430 N N . THR A 1 176 ? -22.209 -1.629 36.137 1.00 92.62 176 THR A N 1
ATOM 1431 C CA . THR A 1 176 ? -22.818 -2.964 36.249 1.00 92.62 176 THR A CA 1
ATOM 1432 C C . THR A 1 176 ? -22.213 -3.996 35.293 1.00 92.62 176 THR A C 1
ATOM 1434 O O . THR A 1 176 ? -22.651 -5.144 35.266 1.00 92.62 176 THR A O 1
ATOM 1437 N N . TYR A 1 177 ? -21.213 -3.609 34.494 1.00 92.19 177 TYR A N 1
ATOM 1438 C CA . TYR A 1 177 ? -20.579 -4.485 33.513 1.00 92.19 177 TYR A CA 1
ATOM 1439 C C . TYR A 1 177 ? -19.857 -5.657 34.193 1.00 92.19 177 TYR A C 1
ATOM 1441 O O . TYR A 1 177 ? -18.866 -5.461 34.886 1.00 92.19 177 TYR A O 1
ATOM 1449 N N . GLN A 1 178 ? -20.305 -6.890 33.953 1.00 89.75 178 GLN A N 1
ATOM 1450 C CA . GLN A 1 178 ? -19.765 -8.090 34.614 1.00 89.75 178 GLN A CA 1
ATOM 1451 C C . GLN A 1 178 ? -18.431 -8.602 34.037 1.00 89.75 178 GLN A C 1
ATOM 1453 O O . GLN A 1 178 ? -17.946 -9.655 34.443 1.00 89.75 178 GLN A O 1
ATOM 1458 N N . GLY A 1 179 ? -17.843 -7.900 33.063 1.00 90.12 179 GLY A N 1
ATOM 1459 C CA . GLY A 1 179 ? -16.547 -8.271 32.495 1.00 90.12 179 GLY A CA 1
ATOM 1460 C C . GLY A 1 179 ? -15.359 -7.817 33.349 1.00 90.12 179 GLY A C 1
ATOM 1461 O O . GLY A 1 179 ? -15.464 -7.582 34.549 1.00 90.12 179 GLY A O 1
ATOM 1462 N N . SER A 1 180 ? -14.194 -7.675 32.712 1.00 92.00 180 SER A N 1
ATOM 1463 C CA . SER A 1 180 ? -12.956 -7.302 33.406 1.00 92.00 180 SER A CA 1
ATOM 1464 C C . SER A 1 180 ? -13.033 -5.918 34.060 1.00 92.00 180 SER A C 1
ATOM 1466 O O . SER A 1 180 ? -13.352 -4.919 33.407 1.00 92.00 180 SER A O 1
ATOM 1468 N N . GLN A 1 181 ? -12.628 -5.848 35.332 1.00 90.69 181 GLN A N 1
ATOM 1469 C CA . GLN A 1 181 ? -12.481 -4.593 36.073 1.00 90.69 181 GLN A CA 1
ATOM 1470 C C . GLN A 1 181 ? -11.482 -3.643 35.397 1.00 90.69 181 GLN A C 1
ATOM 1472 O O . GLN A 1 181 ? -11.677 -2.428 35.402 1.00 90.69 181 GLN A O 1
ATOM 1477 N N . VAL A 1 182 ? -10.442 -4.193 34.759 1.00 91.69 182 VAL A N 1
ATOM 1478 C CA . VAL A 1 182 ? -9.448 -3.414 34.007 1.00 91.69 182 VAL A CA 1
ATOM 1479 C C . VAL A 1 182 ? -10.120 -2.661 32.861 1.00 91.69 182 VAL A C 1
ATOM 1481 O O . VAL A 1 182 ? -9.854 -1.481 32.668 1.00 91.69 182 VAL A O 1
ATOM 1484 N N . THR A 1 183 ? -11.051 -3.298 32.146 1.00 90.44 183 THR A N 1
ATOM 1485 C CA . THR A 1 183 ? -11.798 -2.654 31.058 1.00 90.44 183 THR A CA 1
ATOM 1486 C C . THR A 1 183 ? -12.677 -1.519 31.577 1.00 90.44 183 THR A C 1
ATOM 1488 O O . THR A 1 183 ? -12.705 -0.451 30.971 1.00 90.44 183 THR A O 1
ATOM 1491 N N . GLN A 1 184 ? -13.352 -1.700 32.718 1.00 91.56 184 GLN A N 1
ATOM 1492 C CA . GLN A 1 184 ? -14.151 -0.624 33.315 1.00 91.56 184 GLN A CA 1
ATOM 1493 C C . GLN A 1 184 ? -13.292 0.593 33.681 1.00 91.56 184 GLN A C 1
ATOM 1495 O O . GLN A 1 184 ? -13.671 1.731 33.396 1.00 91.56 184 GLN A O 1
ATOM 1500 N N . LEU A 1 185 ? -12.142 0.357 34.319 1.00 92.00 185 LEU A N 1
ATOM 1501 C CA . LEU A 1 185 ? -11.221 1.416 34.725 1.00 92.00 185 LEU A CA 1
ATOM 1502 C C . LEU A 1 185 ? -10.592 2.105 33.511 1.00 92.00 185 LEU A C 1
ATOM 1504 O O . LEU A 1 185 ? -10.568 3.332 33.474 1.00 92.00 185 LEU A O 1
ATOM 1508 N N . ALA A 1 186 ? -10.174 1.344 32.499 1.00 92.25 186 ALA A N 1
ATOM 1509 C CA . ALA A 1 186 ? -9.604 1.881 31.267 1.00 92.25 186 ALA A CA 1
ATOM 1510 C C . ALA A 1 186 ? -10.597 2.783 30.519 1.00 92.25 186 ALA A C 1
ATOM 1512 O O . ALA A 1 186 ? -10.233 3.880 30.110 1.00 92.25 186 ALA A O 1
ATOM 1513 N N . VAL A 1 187 ? -11.870 2.380 30.399 1.00 92.31 187 VAL A N 1
ATOM 1514 C CA . VAL A 1 187 ? -12.909 3.213 29.762 1.00 92.31 187 VAL A CA 1
ATOM 1515 C C . VAL A 1 187 ? -13.150 4.504 30.550 1.00 92.31 187 VAL A C 1
ATOM 1517 O O . VAL A 1 187 ? -13.288 5.567 29.950 1.00 92.31 187 VAL A O 1
ATOM 1520 N N . ARG A 1 188 ? -13.165 4.450 31.889 1.00 91.56 188 ARG A N 1
ATOM 1521 C CA . ARG A 1 188 ? -13.287 5.663 32.719 1.00 91.56 188 ARG A CA 1
ATOM 1522 C C . ARG A 1 188 ? -12.085 6.584 32.565 1.00 91.56 188 ARG A C 1
ATOM 1524 O O . ARG A 1 188 ? -12.266 7.788 32.438 1.00 91.56 188 ARG A O 1
ATOM 1531 N N . LEU A 1 189 ? -10.879 6.022 32.569 1.00 93.19 189 LEU A N 1
ATOM 1532 C CA . LEU A 1 189 ? -9.654 6.786 32.382 1.00 93.19 189 LEU A CA 1
ATOM 1533 C C . LEU A 1 189 ? -9.641 7.448 30.998 1.00 93.19 189 LEU A C 1
ATOM 1535 O O . LEU A 1 189 ? -9.354 8.635 30.910 1.00 93.19 189 LEU A O 1
ATOM 1539 N N . LEU A 1 190 ? -10.074 6.734 29.954 1.00 93.38 190 LEU A N 1
ATOM 1540 C CA . LEU A 1 190 ? -10.204 7.261 28.594 1.00 93.38 190 LEU A CA 1
ATOM 1541 C C . LEU A 1 190 ? -11.191 8.431 28.508 1.00 93.38 190 LEU A C 1
ATOM 1543 O O . LEU A 1 190 ? -10.910 9.411 27.825 1.00 93.38 190 LEU A O 1
ATOM 1547 N N . LEU A 1 191 ? -12.321 8.363 29.219 1.00 90.50 191 LEU A N 1
ATOM 1548 C CA . LEU A 1 191 ? -13.284 9.469 29.282 1.00 90.50 191 LEU A CA 1
ATOM 1549 C C . LEU A 1 191 ? -12.728 10.708 30.001 1.00 90.50 191 LEU A C 1
ATOM 1551 O O . LEU A 1 191 ? -13.147 11.818 29.689 1.00 90.50 191 LEU A O 1
ATOM 1555 N N . LEU A 1 192 ? -11.807 10.532 30.953 1.00 91.81 192 LEU A N 1
ATOM 1556 C CA . LEU A 1 192 ? -11.194 11.635 31.699 1.00 91.81 192 LEU A CA 1
ATOM 1557 C C . LEU A 1 192 ? -10.025 12.280 30.949 1.00 91.81 192 LEU A C 1
ATOM 1559 O O . LEU A 1 192 ? -9.844 13.491 31.040 1.00 91.81 192 LEU A O 1
ATOM 1563 N N . THR A 1 193 ? -9.219 11.486 30.241 1.00 92.88 193 THR A N 1
ATOM 1564 C CA . THR A 1 193 ? -7.977 11.962 29.612 1.00 92.88 193 THR A CA 1
ATOM 1565 C C . THR A 1 193 ? -8.115 12.224 28.117 1.00 92.88 193 THR A C 1
ATOM 1567 O O . THR A 1 193 ? -7.347 13.010 27.570 1.00 92.88 193 THR A O 1
ATOM 1570 N N . GLY A 1 194 ? -9.065 11.575 27.436 1.00 88.81 194 GLY A N 1
ATOM 1571 C CA . GLY A 1 194 ? -9.261 11.709 25.990 1.00 88.81 194 GLY A CA 1
ATOM 1572 C C . GLY A 1 194 ? -8.095 11.193 25.135 1.00 88.81 194 GLY A C 1
ATOM 1573 O O . GLY A 1 194 ? -8.044 11.494 23.942 1.00 88.81 194 GLY A O 1
ATOM 1574 N N . VAL A 1 195 ? -7.155 10.441 25.719 1.00 91.50 195 VAL A N 1
ATOM 1575 C CA . VAL A 1 195 ? -5.999 9.871 25.004 1.00 91.50 195 VAL A CA 1
ATOM 1576 C C . VAL A 1 195 ? -6.417 8.712 24.102 1.00 91.50 195 VAL A C 1
ATOM 1578 O O . VAL A 1 195 ? -7.486 8.112 24.270 1.00 91.50 195 VAL A O 1
ATOM 1581 N N . ARG A 1 196 ? -5.579 8.367 23.120 1.00 84.88 196 ARG A N 1
ATOM 1582 C CA . ARG A 1 196 ? -5.870 7.220 22.249 1.00 84.88 196 ARG A CA 1
ATOM 1583 C C . ARG A 1 196 ? -5.788 5.921 23.047 1.00 84.88 196 ARG A C 1
ATOM 1585 O O . ARG A 1 196 ? -4.951 5.773 23.925 1.00 84.88 196 ARG A O 1
ATOM 1592 N N . THR A 1 197 ? -6.568 4.914 22.657 1.00 83.12 197 THR A N 1
ATOM 1593 C CA . THR A 1 197 ? -6.554 3.585 23.304 1.00 83.12 197 THR A CA 1
ATOM 1594 C C . THR A 1 197 ? -5.193 2.882 23.275 1.00 83.12 197 THR A C 1
ATOM 1596 O O . THR A 1 197 ? -5.011 1.915 23.997 1.00 83.12 197 THR A O 1
ATOM 1599 N N . GLY A 1 198 ? -4.273 3.288 22.392 1.00 79.25 198 GLY A N 1
ATOM 1600 C CA . GLY A 1 198 ? -2.912 2.740 22.341 1.00 79.25 198 GLY A CA 1
ATOM 1601 C C . GLY A 1 198 ? -1.914 3.435 23.273 1.00 79.25 198 GLY A C 1
ATOM 1602 O O . GLY A 1 198 ? -0.810 2.933 23.430 1.00 79.25 198 GLY A O 1
ATOM 1603 N N . GLU A 1 199 ? -2.288 4.578 23.849 1.00 79.94 199 GLU A N 1
ATOM 1604 C CA . GLU A 1 199 ? -1.475 5.389 24.772 1.00 79.94 199 GLU A CA 1
ATOM 1605 C C . GLU A 1 199 ? -1.862 5.135 26.246 1.00 79.94 199 GLU A C 1
ATOM 1607 O O . GLU A 1 199 ? -1.297 5.750 27.149 1.00 79.94 199 GLU A O 1
ATOM 1612 N N . LEU A 1 200 ? -2.845 4.257 26.469 1.00 79.31 200 LEU A N 1
ATOM 1613 C CA . LEU A 1 200 ? -3.538 3.967 27.727 1.00 79.31 200 LEU A CA 1
ATOM 1614 C C . LEU A 1 200 ? -3.151 2.571 28.229 1.00 79.31 200 LEU A C 1
ATOM 1616 O O . LEU A 1 200 ? -2.897 2.436 29.445 1.00 79.31 200 LEU A O 1
#

Nearest PDB structures (foldseek):
  2kj8-assembly1_A  TM=8.516E-01  e=4.982E-04  Escherichia coli K-12
  1z19-assembly1_A-2  TM=7.681E-01  e=3.139E-02  Lambdavirus lambda
  2kj9-assembly1_A  TM=7.898E-01  e=4.622E-02  Pectobacterium atrosepticum
  1z1b-assembly1_B  TM=7.166E-01  e=4.138E-02  Lambdavirus lambda
  6en1-assembly1_A  TM=7.200E-01  e=3.139E-02  Enterococcus faecalis

Organism: NCBI:txid2478468

Solvent-accessible surface area (backbone atoms only — not comparable to full-atom values): 11962 Å² total; per-residue (Å²): 136,81,94,68,58,83,82,85,49,50,76,66,58,55,51,53,56,49,51,53,42,50,54,34,46,76,72,72,40,57,54,68,58,53,51,50,50,52,51,48,50,55,50,49,40,68,67,40,21,36,56,56,52,49,52,54,47,50,53,57,49,52,76,79,44,76,90,50,95,84,21,72,64,50,52,48,54,53,50,37,62,67,60,50,40,74,84,40,58,88,39,29,57,85,73,57,46,47,65,61,54,46,54,44,41,50,53,37,42,75,72,70,39,49,74,57,30,53,51,48,50,53,50,40,34,51,49,41,54,52,41,42,75,74,40,83,93,45,90,74,55,55,36,71,66,56,70,80,76,53,78,79,74,75,80,87,78,77,78,88,73,89,48,80,86,49,46,66,60,48,54,55,53,51,71,68,54,88,65,62,66,67,57,49,51,50,55,53,48,37,72,74,68,69,59,57,85,90,80,109

Foldseek 3Di:
DDPDDPPVDDPVNVVVVVVVCVVCVVVVHHVVVVVVVVVVCVVLQVCQQPVNLVVVLLVVVPVVWDDDPPTPSVLCVVLCVPQPCVQRVNGGPVPDALVSLLVSLVVCVVVVNQVSSVVSLVVLQSSQVSCPVVPPPSPDRRSPCNCVPRDDDDPDDDDDDQDPVCVVVVLVVLVVDPDDPVVSVLVVVCVVPVDDSVVD

Radius of gyration: 28.05 Å; Cα contacts (8 Å, |Δi|>4): 116; chains: 1; bounding box: 60×43×79 Å

InterPro domains:
  IPR010998 Integrase/recombinase, N-terminal [G3DSA:1.10.150.130] (45-158)
  IPR011010 DNA breaking-rejoining enzyme, catalytic core [SSF56349] (49-200)
  IPR025166 Integrase, DNA-binding domain [PF13356] (1-38)
  IPR038488 Integrase, DNA-binding domain superfamily [G3DSA:3.30.160.390] (1-38)
  IPR044068 Core-binding (CB) domain [PS51900] (48-132)
  IPR050808 Phage Integrase [PTHR30629] (1-200)
  IPR053876 Phage integrase, central domain [PF22022] (50-146)

Sequence (200 aa):
MSLGMYPELGLRDARAMRDEARTLIAKGINPRIARKQKQQAARLAGEHTFITVYEKWLAYRALALEEGRQSTLAQIRRVFKKDVIPPLRRMTIHEITRHHLLEVVGRIEKQGLLSVAEKVRTWFRQLFGYAMVIVPDMENNPARDLHVVAVPLPPVRHNPFLRMEEIPSFLLVLRTYQGSQVTQLAVRLLLLTGVRTGEL

Secondary structure (DSSP, 8-state):
-----TTTS-HHHHHHHHHHHHHHHHTT--HHHHHHHHHHHHHHHHHTBHHHHHHHHHHHHHHHS---TT-HHHHHHHHIIIIIHHHHTT-BTTT--HHHHHHHHHHHHHTT-HHHHHHHHHHHHHHHHHHHHHSTT----TTTTGGGGPPPPPP--PPP---GGGHHHHHHHHHT--S-HHHHHHHHHHHHH---TT--

pLDDT: mean 82.66, std 9.66, range [51.16, 95.19]